Protein AF-0000000083150336 (afdb_homodimer)

pLDDT: mean 88.77, std 17.37, range [20.77, 98.5]

Secondary structure (DSSP, 8-state):
-EEEEEEEEEE---SHHHHHHHHHHHHHHHTTS-EEE-SSTTEEEEEEE-SSHHHHHHHHHHHHHHHEE-EEEES-TTTEEEEEESEESSTTEEEEEEEEE-TTS----------/-EEEEEEEEEE---SHHHHHHHHHHHHHHHTTS-EEE-SSTTEEEEEEE-SSHHHHHHHHHHHHHHHEE-EEEES-TTTEEEEEESEESSTTEEEEEEEEE-TTS----------

Solvent-accessible surface area (backbone atoms only — not comparable to full-atom values): 12521 Å² total; per-residue (Å²): 83,79,40,61,33,41,35,41,42,40,65,62,51,84,49,71,68,52,39,53,51,28,50,51,52,51,51,61,73,40,57,91,41,65,63,43,79,48,93,52,87,51,30,36,36,35,63,43,80,29,92,45,65,41,49,34,54,40,50,49,51,55,52,49,54,71,49,26,44,53,34,31,39,36,89,52,68,75,50,19,48,35,35,36,24,67,46,44,74,46,78,53,42,46,26,38,36,41,40,31,66,38,88,82,39,73,78,78,74,75,80,77,74,84,128,83,78,40,60,33,42,35,40,42,41,65,61,50,84,48,72,69,52,40,53,53,29,51,50,52,52,51,59,73,40,56,92,42,66,63,47,79,49,94,51,84,50,31,34,37,36,62,44,79,29,93,46,65,41,49,36,54,38,51,50,51,54,52,49,53,72,49,26,45,52,34,32,38,35,89,52,70,76,50,19,47,36,36,35,25,65,44,43,73,47,78,54,42,46,27,37,36,40,38,31,64,36,88,84,41,76,79,76,74,74,79,76,73,84,129

Radius of gyration: 19.55 Å; Cα contacts (8 Å, |Δi|>4): 447; chains: 2; bounding box: 50×56×44 Å

Sequence (230 aa):
MELTVYLNFSLAAQSSVAKRQTIHKIQQSLQPYHFEAAAEEGRFVVKLSTPNWPEGVFQLLDFAQQLGRHWLVSGNIRHGLDAFSSEICITGVAAASMMCENPFGAPRMPLQYEAMELTVYLNFSLAAQSSVAKRQTIHKIQQSLQPYHFEAAAEEGRFVVKLSTPNWPEGVFQLLDFAQQLGRHWLVSGNIRHGLDAFSSEICITGVAAASMMCENPFGAPRMPLQYEA

Foldseek 3Di:
DKWKKKKAWAFPDDDPVLLVVLQVQVCVLCVVFPKDDDPDRRIIITMDDDPALVRVVVVVVVSVVSFFDDWDWDDDSLFWTWIKDQGGPGPRTRIMIMIITHPPDDPPPPPPPDD/DKWKKKKAWAFPDDDPVLLVVLQVQVCVLCVVFPKDDDPDRRIIITMDDDPALVRVVVVVVVSVVSFFDDWDWDDDSLFWTWIKDQGGPRPRTRIMIMIITHPVDDPPPPPPPDD

Structure (mmCIF, N/CA/C/O backbone):
data_AF-0000000083150336-model_v1
#
loop_
_entity.id
_entity.type
_entity.pdbx_description
1 polymer 'Uncharacterized protein'
#
loop_
_atom_site.group_PDB
_atom_site.id
_atom_site.type_symbol
_atom_site.label_atom_id
_atom_site.label_alt_id
_atom_site.label_comp_id
_atom_site.label_asym_id
_atom_site.label_entity_id
_atom_site.label_seq_id
_atom_site.pdbx_PDB_ins_code
_atom_site.Cartn_x
_atom_site.Cartn_y
_atom_site.Cartn_z
_atom_site.occupancy
_atom_site.B_iso_or_equiv
_atom_site.auth_seq_id
_atom_site.auth_comp_id
_atom_site.auth_asym_id
_atom_site.auth_atom_id
_atom_site.pdbx_PDB_model_num
ATOM 1 N N . MET A 1 1 ? 8.008 17.516 -9.445 1 84.69 1 MET A N 1
ATOM 2 C CA . MET A 1 1 ? 6.566 17.719 -9.344 1 84.69 1 MET A CA 1
ATOM 3 C C . MET A 1 1 ? 6.113 17.734 -7.891 1 84.69 1 MET A C 1
ATOM 5 O O . MET A 1 1 ? 6.75 17.109 -7.039 1 84.69 1 MET A O 1
ATOM 9 N N . GLU A 1 2 ? 4.922 18.422 -7.75 1 91.81 2 GLU A N 1
ATOM 10 C CA . GLU A 1 2 ? 4.434 18.547 -6.383 1 91.81 2 GLU A CA 1
ATOM 11 C C . GLU A 1 2 ? 3.127 17.781 -6.188 1 91.81 2 GLU A C 1
ATOM 13 O O . GLU A 1 2 ? 2.201 17.906 -6.992 1 91.81 2 GLU A O 1
ATOM 18 N N . LEU A 1 3 ? 3.184 16.906 -5.18 1 94.56 3 LEU A N 1
ATOM 19 C CA . LEU A 1 3 ? 1.987 16.172 -4.797 1 94.56 3 LEU A CA 1
ATOM 20 C C . LEU A 1 3 ? 1.272 16.859 -3.637 1 94.56 3 LEU A C 1
ATOM 22 O O . LEU A 1 3 ? 1.918 17.344 -2.709 1 94.56 3 LEU A O 1
ATOM 26 N N . THR A 1 4 ? -0.051 16.922 -3.812 1 95.44 4 THR A N 1
ATOM 27 C CA . THR A 1 4 ? -0.884 17.359 -2.697 1 95.44 4 THR A CA 1
ATOM 28 C C . THR A 1 4 ? -1.482 16.172 -1.965 1 95.44 4 THR A C 1
ATOM 30 O O . THR A 1 4 ? -2.232 15.383 -2.553 1 95.44 4 THR A O 1
ATOM 33 N N . VAL A 1 5 ? -1.168 16.062 -0.675 1 96.81 5 VAL A N 1
ATOM 34 C CA . VAL A 1 5 ? -1.573 14.914 0.131 1 96.81 5 VAL A CA 1
ATOM 35 C C . VAL A 1 5 ? -2.582 15.359 1.189 1 96.81 5 VAL A C 1
ATOM 37 O O . VAL A 1 5 ? -2.289 16.234 2.006 1 96.81 5 VAL A O 1
ATOM 40 N N . TYR A 1 6 ? -3.727 14.758 1.112 1 97.44 6 TYR A N 1
ATOM 41 C CA . TYR A 1 6 ? -4.746 15.047 2.115 1 97.44 6 TYR A CA 1
ATOM 42 C C . TYR A 1 6 ? -4.73 14 3.225 1 97.44 6 TYR A C 1
ATOM 44 O O . TYR A 1 6 ? -4.781 12.797 2.953 1 97.44 6 TYR A O 1
ATOM 52 N N . LEU A 1 7 ? -4.652 14.5 4.426 1 97.81 7 LEU A N 1
ATOM 53 C CA . LEU A 1 7 ? -4.652 13.633 5.598 1 97.81 7 LEU A CA 1
ATOM 54 C C . LEU A 1 7 ? -5.879 13.891 6.465 1 97.81 7 LEU A C 1
ATOM 56 O O . LEU A 1 7 ? -6.211 15.047 6.75 1 97.81 7 LEU A O 1
ATOM 60 N N . ASN A 1 8 ? -6.551 12.82 6.812 1 98.19 8 ASN A N 1
ATOM 61 C CA . ASN A 1 8 ? -7.656 12.883 7.762 1 98.19 8 ASN A CA 1
ATOM 62 C C . ASN A 1 8 ? -7.418 11.961 8.961 1 98.19 8 ASN A C 1
ATOM 64 O O . ASN A 1 8 ? -7.277 10.75 8.797 1 98.19 8 ASN A O 1
ATOM 68 N N . PHE A 1 9 ? -7.391 12.547 10.133 1 97.94 9 PHE A N 1
ATOM 69 C CA . PHE A 1 9 ? -7.207 11.797 11.367 1 97.94 9 PHE A CA 1
ATOM 70 C C . PHE A 1 9 ? -8.508 11.719 12.156 1 97.94 9 PHE A C 1
ATOM 72 O O . PHE A 1 9 ? -9.117 12.742 12.461 1 97.94 9 PHE A O 1
ATOM 79 N N . SER A 1 10 ? -8.906 10.539 12.445 1 97.31 10 SER A N 1
ATOM 80 C CA . SER A 1 10 ? -10.031 10.32 13.344 1 97.31 10 SER A CA 1
ATOM 81 C C . SER A 1 10 ? -9.57 10.305 14.797 1 97.31 10 SER A C 1
ATOM 83 O O . SER A 1 10 ? -8.789 9.438 15.203 1 97.31 10 SER A O 1
ATOM 85 N N . LEU A 1 11 ? -10.094 11.211 15.555 1 96.06 11 LEU A N 1
ATOM 86 C CA . LEU A 1 11 ? -9.672 11.336 16.953 1 96.06 11 LEU A CA 1
ATOM 87 C C . LEU A 1 11 ? -10.516 10.438 17.844 1 96.06 11 LEU A C 1
ATOM 89 O O . LEU A 1 11 ? -11.727 10.328 17.656 1 96.06 11 LEU A O 1
ATOM 93 N N . ALA A 1 12 ? -9.859 9.844 18.797 1 93.5 12 ALA A N 1
ATOM 94 C CA . ALA A 1 12 ? -10.562 8.984 19.75 1 93.5 12 ALA A CA 1
ATOM 95 C C . ALA A 1 12 ? -11.164 9.812 20.875 1 93.5 12 ALA A C 1
ATOM 97 O O . ALA A 1 12 ? -12.125 9.383 21.531 1 93.5 12 ALA A O 1
ATOM 98 N N . ALA A 1 13 ? -10.578 10.945 21.141 1 88.06 13 ALA A N 1
ATOM 99 C CA . ALA A 1 13 ? -10.938 11.773 22.281 1 88.06 13 ALA A CA 1
ATOM 100 C C . ALA A 1 13 ? -12.336 12.359 22.125 1 88.06 13 ALA A C 1
ATOM 102 O O . ALA A 1 13 ? -12.727 12.75 21.016 1 88.06 13 ALA A O 1
ATOM 103 N N . GLN A 1 14 ? -13.008 12.398 23.297 1 87.12 14 GLN A N 1
ATOM 104 C CA . GLN A 1 14 ? -14.352 12.961 23.281 1 87.12 14 GLN A CA 1
ATOM 105 C C . GLN A 1 14 ? -14.367 14.367 23.859 1 87.12 14 GLN A C 1
ATOM 107 O O . GLN A 1 14 ? -15.195 15.203 23.484 1 87.12 14 GLN A O 1
ATOM 112 N N . SER A 1 15 ? -13.453 14.602 24.781 1 90.62 15 SER A N 1
ATOM 113 C CA . SER A 1 15 ? -13.406 15.93 25.391 1 90.62 15 SER A CA 1
ATOM 114 C C . SER A 1 15 ? -12.625 16.906 24.531 1 90.62 15 SER A C 1
ATOM 116 O O . SER A 1 15 ? -11.711 16.516 23.797 1 90.62 15 SER A O 1
ATOM 118 N N . SER A 1 16 ? -13.023 18.188 24.703 1 89.94 16 SER A N 1
ATOM 119 C CA . SER A 1 16 ? -12.375 19.234 23.922 1 89.94 16 SER A CA 1
ATOM 120 C C . SER A 1 16 ? -10.898 19.344 24.266 1 89.94 16 SER A C 1
ATOM 122 O O . SER A 1 16 ? -10.055 19.562 23.391 1 89.94 16 SER A O 1
ATOM 124 N N . VAL A 1 17 ? -10.562 19.25 25.516 1 92 17 VAL A N 1
ATOM 125 C CA . VAL A 1 17 ? -9.18 19.375 25.953 1 92 17 VAL A CA 1
ATOM 126 C C . VAL A 1 17 ? -8.344 18.234 25.375 1 92 17 VAL A C 1
ATOM 128 O O . VAL A 1 17 ? -7.266 18.484 24.812 1 92 17 VAL A O 1
ATOM 131 N N . ALA A 1 18 ? -8.867 17.031 25.406 1 92.81 18 ALA A N 1
ATOM 132 C CA . ALA A 1 18 ? -8.172 15.852 24.875 1 92.81 18 ALA A CA 1
ATOM 133 C C . ALA A 1 18 ? -7.996 15.953 23.375 1 92.81 18 ALA A C 1
ATOM 135 O O . ALA A 1 18 ? -6.961 15.555 22.828 1 92.81 18 ALA A O 1
ATOM 136 N N . LYS A 1 19 ? -8.984 16.5 22.719 1 94.12 19 LYS A N 1
ATOM 137 C CA . LYS A 1 19 ? -8.898 16.688 21.281 1 94.12 19 LYS A CA 1
ATOM 138 C C . LYS A 1 19 ? -7.781 17.656 20.906 1 94.12 19 LYS A C 1
ATOM 140 O O . LYS A 1 19 ? -7.008 17.406 19.984 1 94.12 19 LYS A O 1
ATOM 145 N N . ARG A 1 20 ? -7.695 18.719 21.656 1 93.44 20 ARG A N 1
ATOM 146 C CA . ARG A 1 20 ? -6.668 19.719 21.406 1 93.44 20 ARG A CA 1
ATOM 147 C C . ARG A 1 20 ? -5.27 19.141 21.594 1 93.44 20 ARG A C 1
ATOM 149 O O . ARG A 1 20 ? -4.363 19.422 20.812 1 93.44 20 ARG A O 1
ATOM 156 N N . GLN A 1 21 ? -5.117 18.359 22.578 1 94.88 21 GLN A N 1
ATOM 157 C CA . GLN A 1 21 ? -3.834 17.703 22.828 1 94.88 21 GLN A CA 1
ATOM 158 C C . GLN A 1 21 ? -3.463 16.75 21.703 1 94.88 21 GLN A C 1
ATOM 160 O O . GLN A 1 21 ? -2.309 16.703 21.281 1 94.88 21 GLN A O 1
ATOM 165 N N . THR A 1 22 ? -4.441 16.016 21.281 1 95.69 22 THR A N 1
ATOM 166 C CA . THR A 1 22 ? -4.211 15.07 20.203 1 95.69 22 THR A CA 1
ATOM 167 C C . THR A 1 22 ? -3.805 15.805 18.922 1 95.69 22 THR A C 1
ATOM 169 O O . THR A 1 22 ? -2.863 15.398 18.234 1 95.69 22 THR A O 1
ATOM 172 N N . ILE A 1 23 ? -4.477 16.891 18.656 1 95.5 23 ILE A N 1
ATOM 173 C CA . ILE A 1 23 ? -4.18 17.688 17.469 1 95.5 23 ILE A CA 1
ATOM 174 C C . ILE A 1 23 ? -2.748 18.203 17.531 1 95.5 23 ILE A C 1
ATOM 176 O O . ILE A 1 23 ? -2.025 18.203 16.531 1 95.5 23 ILE A O 1
ATOM 180 N N . HIS A 1 24 ? -2.363 18.594 18.656 1 94.75 24 HIS A N 1
ATOM 181 C CA . HIS A 1 24 ? -0.999 19.078 18.844 1 94.75 24 HIS A CA 1
ATOM 182 C C . HIS A 1 24 ? 0.017 17.984 18.547 1 94.75 24 HIS A C 1
ATOM 184 O O . HIS A 1 24 ? 1.031 18.219 17.891 1 94.75 24 HIS A O 1
ATOM 190 N N . LYS A 1 25 ? -0.249 16.812 19 1 95.44 25 LYS A N 1
ATOM 191 C CA . LYS A 1 25 ? 0.63 15.68 18.734 1 95.44 25 LYS A CA 1
ATOM 192 C C . LYS A 1 25 ? 0.712 15.383 17.234 1 95.44 25 LYS A C 1
ATOM 194 O O . LYS A 1 25 ? 1.782 15.055 16.719 1 95.44 25 LYS A O 1
ATOM 199 N N . ILE A 1 26 ? -0.436 15.453 16.562 1 96.12 26 ILE A N 1
ATOM 200 C CA . ILE A 1 26 ? -0.465 15.25 15.109 1 96.12 26 ILE A CA 1
ATOM 201 C C . ILE A 1 26 ? 0.431 16.281 14.43 1 96.12 26 ILE A C 1
ATOM 203 O O . ILE A 1 26 ? 1.266 15.93 13.594 1 96.12 26 ILE A O 1
ATOM 207 N N . GLN A 1 27 ? 0.275 17.531 14.836 1 95 27 GLN A N 1
ATOM 208 C CA . GLN A 1 27 ? 1.056 18.609 14.242 1 95 27 GLN A CA 1
ATOM 209 C C . GLN A 1 27 ? 2.549 18.391 14.477 1 95 27 GLN A C 1
ATOM 211 O O . GLN A 1 27 ? 3.359 18.609 13.57 1 95 27 GLN A O 1
ATOM 216 N N . GLN A 1 28 ? 2.893 17.922 15.586 1 94.88 28 GLN A N 1
ATOM 217 C CA . GLN A 1 28 ? 4.293 17.625 15.883 1 94.88 28 GLN A CA 1
ATOM 218 C C . GLN A 1 28 ? 4.828 16.531 14.961 1 94.88 28 GLN A C 1
ATOM 220 O O . GLN A 1 28 ? 5.957 16.609 14.477 1 94.88 28 GLN A O 1
ATOM 225 N N . SER A 1 29 ? 4.055 15.5 14.789 1 94.06 29 SER A N 1
ATOM 226 C CA . SER A 1 29 ? 4.457 14.375 13.961 1 94.06 29 SER A CA 1
ATOM 227 C C . SER A 1 29 ? 4.613 14.789 12.5 1 94.06 29 SER A C 1
ATOM 229 O O . SER A 1 29 ? 5.371 14.18 11.75 1 94.06 29 SER A O 1
ATOM 231 N N . LEU A 1 30 ? 3.895 15.883 12.109 1 94.75 30 LEU A N 1
ATOM 232 C CA . LEU A 1 30 ? 3.891 16.328 10.719 1 94.75 30 LEU A CA 1
ATOM 233 C C . LEU A 1 30 ? 4.922 17.422 10.492 1 94.75 30 LEU A C 1
ATOM 235 O O . LEU A 1 30 ? 5.156 17.844 9.352 1 94.75 30 LEU A O 1
ATOM 239 N N . GLN A 1 31 ? 5.551 17.875 11.523 1 91.81 31 GLN A N 1
ATOM 240 C CA . GLN A 1 31 ? 6.449 19.031 11.477 1 91.81 31 GLN A CA 1
ATOM 241 C C . GLN A 1 31 ? 7.535 18.828 10.43 1 91.81 31 GLN A C 1
ATOM 243 O O . GLN A 1 31 ? 7.879 19.781 9.703 1 91.81 31 GLN A O 1
ATOM 248 N N . PRO A 1 32 ? 8.086 17.609 10.352 1 90.31 32 PRO A N 1
ATOM 249 C CA . PRO A 1 32 ? 9.133 17.422 9.344 1 90.31 32 PRO A CA 1
ATOM 250 C C . PRO A 1 32 ? 8.609 17.594 7.918 1 90.31 32 PRO A C 1
ATOM 252 O O . PRO A 1 32 ? 9.406 17.719 6.977 1 90.31 32 PRO A O 1
ATOM 255 N N . TYR A 1 33 ? 7.34 17.672 7.914 1 87.94 33 TYR A N 1
ATOM 256 C CA . TYR A 1 33 ? 6.719 17.781 6.598 1 87.94 33 TYR A CA 1
ATOM 257 C C . TYR A 1 33 ? 6.027 19.125 6.418 1 87.94 33 TYR A C 1
ATOM 259 O O . TYR A 1 33 ? 5.574 19.734 7.391 1 87.94 33 TYR A O 1
ATOM 267 N N . HIS A 1 34 ? 6.309 19.953 5.523 1 86.69 34 HIS A N 1
ATOM 268 C CA . HIS A 1 34 ? 5.547 21.172 5.289 1 86.69 34 HIS A CA 1
ATOM 269 C C . HIS A 1 34 ? 4.055 20.875 5.199 1 86.69 34 HIS A C 1
ATOM 271 O O . HIS A 1 34 ? 3.588 20.297 4.215 1 86.69 34 HIS A O 1
ATOM 277 N N . PHE A 1 35 ? 3.348 21.203 6.316 1 92.31 35 PHE A N 1
ATOM 278 C CA . PHE A 1 35 ? 1.923 20.891 6.332 1 92.31 35 PHE A CA 1
ATOM 279 C C . PHE A 1 35 ? 1.101 22.156 6.551 1 92.31 35 PHE A C 1
ATOM 281 O O . PHE A 1 35 ? 1.627 23.172 7.004 1 92.31 35 PHE A O 1
ATOM 288 N N . GLU A 1 36 ? -0.138 22.047 6.098 1 93.31 36 GLU A N 1
ATOM 289 C CA . GLU A 1 36 ? -1.163 23.062 6.379 1 93.31 36 GLU A CA 1
ATOM 290 C C . GLU A 1 36 ? -2.381 22.422 7.051 1 93.31 36 GLU A C 1
ATOM 292 O O . GLU A 1 36 ? -2.891 21.40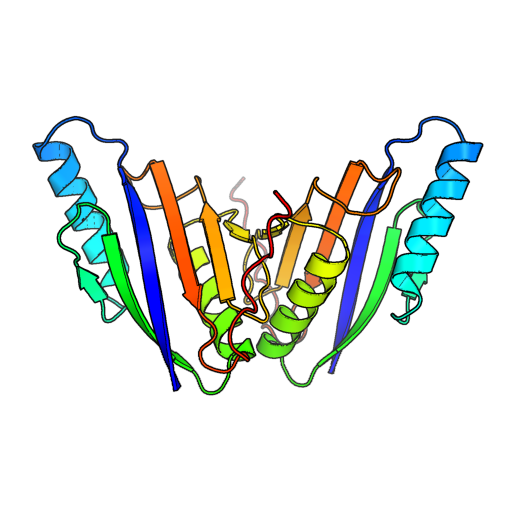6 6.586 1 93.31 36 GLU A O 1
ATOM 297 N N . ALA A 1 37 ? -2.732 23.062 8.172 1 89.31 37 ALA A N 1
ATOM 298 C CA . ALA A 1 37 ? -3.938 22.594 8.844 1 89.31 37 ALA A CA 1
ATOM 299 C C . ALA A 1 37 ? -5.191 23.141 8.172 1 89.31 37 ALA A C 1
ATOM 301 O O . ALA A 1 37 ? -5.23 24.297 7.762 1 89.31 37 ALA A O 1
ATOM 302 N N . ALA A 1 38 ? -6.164 22.156 8.125 1 83.31 38 ALA A N 1
ATOM 303 C CA . ALA A 1 38 ? -7.461 22.594 7.621 1 83.31 38 ALA A CA 1
ATOM 304 C C . ALA A 1 38 ? -8.344 23.109 8.75 1 83.31 38 ALA A C 1
ATOM 306 O O . ALA A 1 38 ? -7.973 23.031 9.922 1 83.31 38 ALA A O 1
ATOM 307 N N . ALA A 1 39 ? -9.492 23.656 8.305 1 75.69 39 ALA A N 1
ATOM 308 C CA . ALA A 1 39 ? -10.453 24.188 9.266 1 75.69 39 ALA A CA 1
ATOM 309 C C . ALA A 1 39 ? -11.047 23.094 10.133 1 75.69 39 ALA A C 1
ATOM 311 O O . ALA A 1 39 ? -11.242 23.266 11.336 1 75.69 39 ALA A O 1
ATOM 312 N N . GLU A 1 40 ? -11.219 21.969 9.461 1 81.5 40 GLU A N 1
ATOM 313 C CA . GLU A 1 40 ? -11.781 20.828 10.172 1 81.5 40 GLU A CA 1
ATOM 314 C C . GLU A 1 40 ? -10.711 20.125 11 1 81.5 40 GLU A C 1
ATOM 316 O O . GLU A 1 40 ? -9.578 19.938 10.555 1 81.5 40 GLU A O 1
ATOM 321 N N . GLU A 1 41 ? -11.203 19.766 12.211 1 85.88 41 GLU A N 1
ATOM 322 C CA . GLU A 1 41 ? -10.297 19.109 13.141 1 85.88 41 GLU A CA 1
ATOM 323 C C . GLU A 1 41 ? -9.805 17.781 12.57 1 85.88 41 GLU A C 1
ATOM 325 O O . GLU A 1 41 ? -10.594 16.984 12.039 1 85.88 41 GLU A O 1
ATOM 330 N N . GLY A 1 42 ? -8.469 17.609 12.648 1 92.81 42 GLY A N 1
ATOM 331 C CA . GLY A 1 42 ? -7.871 16.344 12.258 1 92.81 42 GLY A CA 1
ATOM 332 C C . GLY A 1 42 ? -7.551 16.266 10.773 1 92.81 42 GLY A C 1
ATOM 333 O O . GLY A 1 42 ? -7.113 15.219 10.289 1 92.81 42 GLY A O 1
ATOM 334 N N . ARG A 1 43 ? -7.844 17.391 10.047 1 96.25 43 ARG A N 1
ATOM 335 C CA . ARG A 1 43 ? -7.566 17.406 8.609 1 96.25 43 ARG A CA 1
ATOM 336 C C . ARG A 1 43 ? -6.336 18.25 8.297 1 96.25 43 ARG A C 1
ATOM 338 O O . ARG A 1 43 ? -6.215 19.375 8.781 1 96.25 43 ARG A O 1
ATOM 345 N N . PHE A 1 44 ? -5.41 17.688 7.488 1 97.44 44 PHE A N 1
ATOM 346 C CA . PHE A 1 44 ? -4.172 18.359 7.129 1 97.44 44 PHE A CA 1
ATOM 347 C C . PHE A 1 44 ? -3.832 18.125 5.66 1 97.44 44 PHE A C 1
ATOM 349 O O . PHE A 1 44 ? -4.312 17.156 5.055 1 97.44 44 PHE A O 1
ATOM 356 N N . VAL A 1 45 ? -3.062 19.047 5.172 1 96.69 45 VAL A N 1
ATOM 357 C CA . VAL A 1 45 ? -2.547 18.922 3.811 1 96.69 45 VAL A CA 1
ATOM 358 C C . VAL A 1 45 ? -1.021 19 3.828 1 96.69 45 VAL A C 1
ATOM 360 O O . VAL A 1 45 ? -0.444 19.844 4.516 1 96.69 45 VAL A O 1
ATOM 363 N N . VAL A 1 46 ? -0.42 18.047 3.115 1 95.5 46 VAL A N 1
ATOM 364 C CA . VAL A 1 46 ? 1.031 18.016 2.967 1 95.5 46 VAL A CA 1
ATOM 365 C C . VAL A 1 46 ? 1.402 18.078 1.487 1 95.5 46 VAL A C 1
ATOM 367 O O . VAL A 1 46 ? 0.725 17.484 0.645 1 95.5 46 VAL A O 1
ATOM 370 N N . LYS A 1 47 ? 2.482 18.812 1.257 1 93.69 47 LYS A N 1
ATOM 371 C CA . LYS A 1 47 ? 3.031 18.844 -0.095 1 93.69 47 LYS A CA 1
ATOM 372 C C . LYS A 1 47 ? 4.328 18.047 -0.188 1 93.69 47 LYS A C 1
ATOM 374 O O . LYS A 1 47 ? 5.207 18.188 0.664 1 93.69 47 LYS A O 1
ATOM 379 N N . LEU A 1 48 ? 4.371 17.188 -1.205 1 92.69 48 LEU A N 1
ATOM 380 C CA . LEU A 1 48 ? 5.566 16.375 -1.417 1 92.69 48 LEU A CA 1
ATOM 381 C C . LEU A 1 48 ? 6.105 16.562 -2.832 1 92.69 48 LEU A C 1
ATOM 383 O O . LEU A 1 48 ? 5.344 16.547 -3.799 1 92.69 48 LEU A O 1
ATOM 387 N N . SER A 1 49 ? 7.387 16.797 -2.912 1 92.69 49 SER A N 1
ATOM 388 C CA . SER A 1 49 ? 8.031 16.906 -4.215 1 92.69 49 SER A CA 1
ATOM 389 C C . SER A 1 49 ? 8.547 15.547 -4.688 1 92.69 49 SER A C 1
ATOM 391 O O . SER A 1 49 ? 9.172 14.812 -3.92 1 92.69 49 SER A O 1
ATOM 393 N N . THR A 1 50 ? 8.242 15.219 -5.93 1 93.19 50 THR A N 1
ATOM 394 C CA . THR A 1 50 ? 8.68 13.945 -6.492 1 93.19 50 THR A CA 1
ATOM 395 C C . THR A 1 50 ? 8.961 14.086 -7.984 1 93.19 50 THR A C 1
ATOM 397 O O . THR A 1 50 ? 8.312 14.867 -8.68 1 93.19 50 THR A O 1
ATOM 400 N N . PRO A 1 51 ? 9.953 13.344 -8.469 1 91.69 51 PRO A N 1
ATOM 401 C CA . PRO A 1 51 ? 10.273 13.445 -9.891 1 91.69 51 PRO A CA 1
ATOM 402 C C . PRO A 1 51 ? 9.211 12.805 -10.781 1 9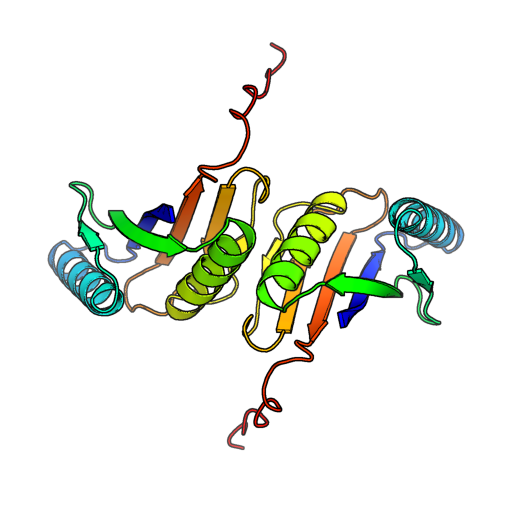1.69 51 PRO A C 1
ATOM 404 O O . PRO A 1 51 ? 9.078 13.164 -11.953 1 91.69 51 PRO A O 1
ATOM 407 N N . ASN A 1 52 ? 8.523 11.766 -10.305 1 93.56 52 ASN A N 1
ATOM 408 C CA . ASN A 1 52 ? 7.484 11.047 -11.039 1 93.56 52 ASN A CA 1
ATOM 409 C C . ASN A 1 52 ? 6.508 10.352 -10.094 1 93.56 52 ASN A C 1
ATOM 411 O O . ASN A 1 52 ? 6.734 10.305 -8.883 1 93.56 52 ASN A O 1
ATOM 415 N N . TRP A 1 53 ? 5.426 9.852 -10.664 1 95.25 53 TRP A N 1
ATOM 416 C CA . TRP A 1 53 ? 4.34 9.312 -9.844 1 95.25 53 TRP A CA 1
ATOM 417 C C . TRP A 1 53 ? 4.773 8.039 -9.133 1 95.25 53 TRP A C 1
ATOM 419 O O . TRP A 1 53 ? 4.555 7.883 -7.93 1 95.25 53 TRP A O 1
ATOM 429 N N . PRO A 1 54 ? 5.445 7.086 -9.797 1 95 54 PRO A N 1
ATOM 430 C CA . PRO A 1 54 ? 5.891 5.895 -9.07 1 95 54 PRO A CA 1
ATOM 431 C C . PRO A 1 54 ? 6.758 6.23 -7.863 1 95 54 PRO A C 1
ATOM 433 O O . PRO A 1 54 ? 6.555 5.676 -6.781 1 95 54 PRO A O 1
ATOM 436 N N . GLU A 1 55 ? 7.637 7.148 -8.008 1 94.81 55 GLU A N 1
ATOM 437 C CA . GLU A 1 55 ? 8.445 7.59 -6.875 1 94.81 55 GLU A CA 1
ATOM 438 C C . GLU A 1 55 ? 7.594 8.289 -5.82 1 94.81 55 GLU A C 1
ATOM 440 O O . GLU A 1 55 ? 7.852 8.164 -4.621 1 94.81 55 GLU A O 1
ATOM 445 N N . GLY A 1 56 ? 6.656 8.984 -6.312 1 95.62 56 GLY A N 1
ATOM 446 C CA . GLY A 1 56 ? 5.723 9.625 -5.402 1 95.62 56 GLY A CA 1
ATOM 447 C C . GLY A 1 56 ? 4.945 8.641 -4.551 1 95.62 56 GLY A C 1
ATOM 448 O O . GLY A 1 56 ? 4.812 8.828 -3.34 1 95.62 56 GLY A O 1
ATOM 449 N N . VAL A 1 57 ? 4.402 7.613 -5.227 1 96.56 57 VAL A N 1
ATOM 450 C CA . VAL A 1 57 ? 3.664 6.578 -4.508 1 96.56 57 VAL A CA 1
ATOM 451 C C . VAL A 1 57 ? 4.559 5.949 -3.443 1 96.56 57 VAL A C 1
ATOM 453 O O . VAL A 1 57 ? 4.129 5.738 -2.307 1 96.56 57 VAL A O 1
ATOM 456 N N 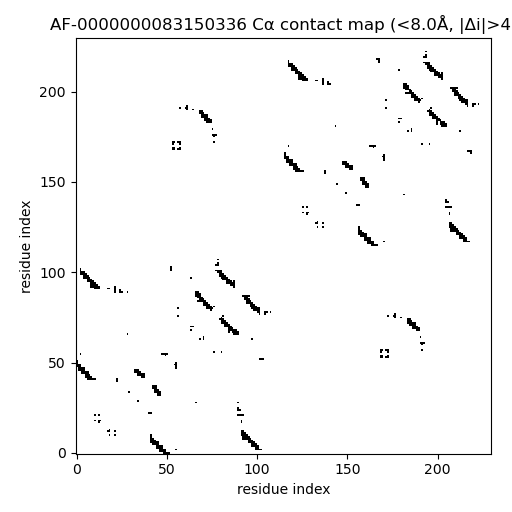. PHE A 1 58 ? 5.781 5.723 -3.771 1 96.69 58 PHE A N 1
ATOM 457 C CA . PHE A 1 58 ? 6.738 5.164 -2.824 1 96.69 58 PHE A CA 1
ATOM 458 C C . PHE A 1 58 ? 6.934 6.098 -1.637 1 96.69 58 PHE A C 1
ATOM 460 O O . PHE A 1 58 ? 6.879 5.668 -0.483 1 96.69 58 PHE A O 1
ATOM 467 N N . GLN A 1 59 ? 7.152 7.32 -1.888 1 95.81 59 GLN A N 1
ATOM 468 C CA . GLN A 1 59 ? 7.359 8.312 -0.836 1 95.81 59 GLN A CA 1
ATOM 469 C C . GLN A 1 59 ? 6.129 8.43 0.058 1 95.81 59 GLN A C 1
ATOM 471 O O . GLN A 1 59 ? 6.25 8.586 1.274 1 95.81 59 GLN A O 1
ATOM 476 N N . LEU A 1 60 ? 4.996 8.336 -0.588 1 96.5 60 LEU A N 1
ATOM 477 C CA . LEU A 1 60 ? 3.744 8.445 0.154 1 96.5 60 LEU A CA 1
ATOM 478 C C . LEU A 1 60 ? 3.572 7.266 1.104 1 96.5 60 LEU A C 1
ATOM 480 O O . LEU A 1 60 ? 3.188 7.445 2.262 1 96.5 60 LEU A O 1
ATOM 484 N N . LEU A 1 61 ? 3.879 6.105 0.621 1 97.12 61 LEU A N 1
ATOM 485 C CA . LEU A 1 61 ? 3.775 4.922 1.468 1 97.12 61 LEU A CA 1
ATOM 486 C C . LEU A 1 61 ? 4.812 4.961 2.586 1 97.12 61 LEU A C 1
ATOM 488 O O . LEU A 1 61 ? 4.52 4.59 3.725 1 97.12 61 LEU A O 1
ATOM 492 N N . ASP A 1 62 ? 5.98 5.367 2.273 1 95.62 62 ASP A N 1
ATOM 493 C CA . ASP A 1 62 ? 7.023 5.535 3.279 1 95.62 62 ASP A CA 1
ATOM 494 C C . ASP A 1 62 ? 6.594 6.535 4.352 1 95.62 62 ASP A C 1
ATOM 496 O O . ASP A 1 62 ? 6.773 6.289 5.547 1 95.62 62 ASP A O 1
ATOM 500 N N . PHE A 1 63 ? 6.031 7.574 3.887 1 94.69 63 PHE A N 1
ATOM 501 C CA . PHE A 1 63 ? 5.492 8.602 4.766 1 94.69 63 PHE A CA 1
ATOM 502 C C . PHE A 1 63 ? 4.375 8.039 5.637 1 94.69 63 PHE A C 1
ATOM 504 O O . PHE A 1 63 ? 4.367 8.234 6.852 1 94.69 63 PHE A O 1
ATOM 511 N N . ALA A 1 64 ? 3.451 7.352 5.062 1 96.62 64 ALA A N 1
ATOM 512 C CA . ALA A 1 64 ? 2.338 6.738 5.781 1 96.62 64 ALA A CA 1
ATOM 513 C C . ALA A 1 64 ? 2.842 5.809 6.883 1 96.62 64 ALA A C 1
ATOM 515 O O . ALA A 1 64 ? 2.309 5.801 7.992 1 96.62 64 ALA A O 1
ATOM 516 N N . GLN A 1 65 ? 3.861 5.066 6.562 1 95.81 65 GLN A N 1
ATOM 517 C CA . GLN A 1 65 ? 4.359 4.059 7.492 1 95.81 65 GLN A CA 1
ATOM 518 C C . GLN A 1 65 ? 5.07 4.707 8.68 1 95.81 65 GLN A C 1
ATOM 520 O O . GLN A 1 65 ? 5.324 4.051 9.688 1 95.81 65 GLN A O 1
ATOM 525 N N . GLN A 1 66 ? 5.391 5.938 8.555 1 94.25 66 GLN A N 1
ATOM 526 C CA . GLN A 1 66 ? 5.906 6.676 9.703 1 94.25 66 GLN A CA 1
ATOM 527 C C . GLN A 1 66 ? 4.789 7.051 10.664 1 94.25 66 GLN A C 1
ATOM 529 O O . GLN A 1 66 ? 5.031 7.27 11.852 1 94.25 66 GLN A O 1
ATOM 534 N N . LEU A 1 67 ? 3.598 7.121 10.156 1 95.56 67 LEU A N 1
ATOM 535 C CA . LEU A 1 67 ? 2.463 7.574 10.953 1 95.56 67 LEU A CA 1
ATOM 536 C C . LEU A 1 67 ? 1.743 6.387 11.594 1 95.56 67 LEU A C 1
ATOM 538 O O . LEU A 1 67 ? 0.985 6.559 12.547 1 95.56 67 LEU A O 1
ATOM 542 N N . GLY A 1 68 ? 1.879 5.238 11.016 1 96.81 68 GLY A N 1
ATOM 543 C CA . GLY A 1 68 ? 1.171 4.047 11.461 1 96.81 68 GLY A CA 1
ATOM 544 C C . GLY A 1 68 ? 1.547 2.801 10.688 1 96.81 68 GLY A C 1
ATOM 545 O O . GLY A 1 68 ? 2.535 2.797 9.945 1 96.81 68 GLY A O 1
ATOM 546 N N . ARG A 1 69 ? 0.75 1.723 10.961 1 95.69 69 ARG A N 1
ATOM 547 C CA . ARG A 1 69 ? 1.01 0.425 10.344 1 95.69 69 ARG A CA 1
ATOM 548 C C . ARG A 1 69 ? -0.235 -0.104 9.641 1 95.69 69 ARG A C 1
ATOM 550 O O . ARG A 1 69 ? -1.322 0.458 9.789 1 95.69 69 ARG A O 1
ATOM 557 N N . HIS A 1 70 ? 0.037 -1.111 8.836 1 96.31 70 HIS A N 1
ATOM 558 C CA . HIS A 1 70 ? -1.037 -1.873 8.211 1 96.31 70 HIS A CA 1
ATOM 559 C C . HIS A 1 70 ? -1.984 -0.959 7.438 1 96.31 70 HIS A C 1
ATOM 561 O O . HIS A 1 70 ? -3.189 -0.944 7.703 1 96.31 70 HIS A O 1
ATOM 567 N N . TRP A 1 71 ? -1.43 -0.32 6.504 1 97.94 71 TRP A N 1
ATOM 568 C CA . TRP A 1 71 ? -2.232 0.565 5.668 1 97.94 71 TRP A CA 1
ATOM 569 C C . TRP A 1 71 ? -2.982 -0.226 4.602 1 97.94 71 TRP A C 1
ATOM 571 O O . TRP A 1 71 ? -2.393 -1.055 3.904 1 97.94 71 TRP A O 1
ATOM 581 N N . LEU A 1 72 ? -4.25 0.015 4.559 1 98.19 72 LEU A N 1
ATOM 582 C CA . LEU A 1 72 ? -5.098 -0.535 3.508 1 98.19 72 LEU A CA 1
ATOM 583 C C . LEU A 1 72 ? -5.086 0.363 2.273 1 98.19 72 LEU A C 1
ATOM 585 O O . LEU A 1 72 ? -5.531 1.511 2.332 1 98.19 72 LEU A O 1
ATOM 589 N N . VAL A 1 73 ? -4.547 -0.155 1.206 1 97.06 73 VAL A N 1
ATOM 590 C CA . VAL A 1 73 ? -4.492 0.594 -0.045 1 97.06 73 VAL A CA 1
ATOM 591 C C . VAL A 1 73 ? -5.672 0.206 -0.931 1 97.06 73 VAL A C 1
ATOM 593 O O . VAL A 1 73 ? -5.852 -0.969 -1.261 1 97.06 73 VAL A O 1
ATOM 596 N N . SER A 1 74 ? -6.414 1.273 -1.238 1 93.56 74 SER A N 1
ATOM 597 C CA . SER A 1 74 ? -7.598 1.039 -2.057 1 93.56 74 SER A CA 1
ATOM 598 C C . SER A 1 74 ? -7.566 1.873 -3.332 1 93.56 74 SER A C 1
ATOM 600 O O . SER A 1 74 ? -6.637 2.66 -3.541 1 93.56 74 SER A O 1
ATOM 602 N N . GLY A 1 75 ? -8.531 1.622 -4.207 1 85.44 75 GLY A N 1
ATOM 603 C CA . GLY A 1 75 ? -8.617 2.357 -5.457 1 85.44 75 GLY A CA 1
ATOM 604 C C . GLY A 1 75 ? -7.648 1.857 -6.512 1 85.44 75 GLY A C 1
ATOM 605 O O . GLY A 1 75 ? -7.324 0.668 -6.551 1 85.44 75 GLY A O 1
ATOM 606 N N . ASN A 1 76 ? -7.273 2.779 -7.5 1 93.06 76 ASN A N 1
ATOM 607 C CA . ASN A 1 76 ? -6.34 2.557 -8.594 1 93.06 76 ASN A CA 1
ATOM 608 C C . ASN A 1 76 ? -5.105 3.443 -8.469 1 93.06 76 ASN A C 1
ATOM 610 O O . ASN A 1 76 ? -5.188 4.66 -8.648 1 93.06 76 ASN A O 1
ATOM 614 N N . ILE A 1 77 ? -3.949 2.773 -8.203 1 95.12 77 ILE A N 1
ATOM 615 C CA . ILE A 1 77 ? -2.75 3.525 -7.859 1 95.12 77 ILE A CA 1
ATOM 616 C C . ILE A 1 77 ? -2.258 4.305 -9.078 1 95.12 77 ILE A C 1
ATOM 618 O O . ILE A 1 77 ? -1.45 5.23 -8.945 1 95.12 77 ILE A O 1
ATOM 622 N N . ARG A 1 78 ? -2.631 3.914 -10.242 1 94.56 78 ARG A N 1
ATOM 623 C CA . ARG A 1 78 ? -2.25 4.672 -11.43 1 94.56 78 ARG A CA 1
ATOM 624 C C . ARG A 1 78 ? -2.883 6.059 -11.422 1 94.56 78 ARG A C 1
ATOM 626 O O . ARG A 1 78 ? -2.326 7.004 -11.977 1 94.56 78 ARG A O 1
ATOM 633 N N . HIS A 1 79 ? -4.039 6.137 -10.695 1 94.75 79 HIS A N 1
ATOM 634 C CA . HIS A 1 79 ? -4.773 7.398 -10.703 1 94.75 79 HIS A CA 1
ATOM 635 C C . HIS A 1 79 ? -4.594 8.148 -9.383 1 94.75 79 HIS A C 1
ATOM 637 O O . HIS A 1 79 ? -4.824 9.352 -9.312 1 94.75 79 HIS A O 1
ATOM 643 N N . GLY A 1 80 ? -4.297 7.449 -8.43 1 96.12 80 GLY A N 1
ATOM 644 C CA . GLY A 1 80 ? -4.133 8.047 -7.113 1 96.12 80 GLY A CA 1
ATOM 645 C C . GLY A 1 80 ? -3.893 7.027 -6.02 1 96.12 80 GLY A C 1
ATOM 646 O O . GLY A 1 80 ? -4.039 5.824 -6.242 1 96.12 80 GLY A O 1
ATOM 647 N N . LEU A 1 81 ? -3.432 7.547 -4.938 1 96.81 81 LEU A N 1
ATOM 648 C CA . LEU A 1 81 ? -3.252 6.711 -3.758 1 96.81 81 LEU A CA 1
ATOM 649 C C . LEU A 1 81 ? -4.305 7.027 -2.701 1 96.81 81 LEU A C 1
ATOM 651 O O . LEU A 1 81 ? -4.477 8.188 -2.316 1 96.81 81 LEU A O 1
ATOM 655 N N . ASP A 1 82 ? -5.062 6.043 -2.365 1 97.69 82 ASP A N 1
ATOM 656 C CA . ASP A 1 82 ? -5.988 6.062 -1.234 1 97.69 82 ASP A CA 1
ATOM 657 C C . ASP A 1 82 ? -5.598 5.016 -0.191 1 97.69 82 ASP A C 1
ATOM 659 O O . ASP A 1 82 ? -5.594 3.816 -0.477 1 97.69 82 ASP A O 1
ATOM 663 N N . ALA A 1 83 ? -5.285 5.48 1.009 1 98.12 83 ALA A N 1
ATOM 664 C CA . ALA A 1 83 ? -4.812 4.574 2.047 1 98.12 83 ALA A CA 1
ATOM 665 C C . ALA A 1 83 ? -5.477 4.871 3.387 1 98.12 83 ALA A C 1
ATOM 667 O O . ALA A 1 83 ? -5.82 6.023 3.674 1 98.12 83 ALA A O 1
ATOM 668 N N . PHE A 1 84 ? -5.684 3.791 4.156 1 98.38 84 PHE A N 1
ATOM 669 C CA . PHE A 1 84 ? -6.352 3.889 5.449 1 98.38 84 PHE A CA 1
ATOM 670 C C . PHE A 1 84 ? -5.688 2.977 6.473 1 98.38 84 PHE A C 1
ATOM 672 O O . PHE A 1 84 ? -5.273 1.863 6.141 1 98.38 84 PHE A O 1
ATOM 679 N N . SER A 1 85 ? -5.586 3.459 7.688 1 98.25 85 SER A N 1
ATOM 680 C CA . SER A 1 85 ? -5.109 2.621 8.781 1 98.25 85 SER A CA 1
ATOM 681 C C . SER A 1 85 ? -5.859 2.918 10.078 1 98.25 85 SER A C 1
ATOM 683 O O . SER A 1 85 ? -6.152 4.074 10.375 1 98.25 85 SER A O 1
ATOM 685 N N . SER A 1 86 ? -6.109 1.882 10.797 1 97.81 86 SER A N 1
ATOM 686 C CA . SER A 1 86 ? -6.605 2.043 12.164 1 97.81 86 SER A CA 1
ATOM 687 C C . SER A 1 86 ? -5.512 1.754 13.188 1 97.81 86 SER A C 1
ATOM 689 O O . SER A 1 86 ? -5.797 1.567 14.367 1 97.81 86 SER A O 1
ATOM 691 N N . GLU A 1 87 ? -4.324 1.552 12.75 1 97.75 87 GLU A N 1
ATOM 692 C CA . GLU A 1 87 ? -3.172 1.319 13.609 1 97.75 87 GLU A CA 1
ATOM 693 C C . GLU A 1 87 ? -2.172 2.469 13.523 1 97.75 87 GLU A C 1
ATOM 695 O O . GLU A 1 87 ? -1.044 2.281 13.055 1 97.75 87 GLU A O 1
ATOM 700 N N . ILE A 1 88 ? -2.572 3.557 14.062 1 97.44 88 ILE A N 1
ATOM 701 C CA . ILE A 1 88 ? -1.804 4.797 14.016 1 97.44 88 ILE A CA 1
ATOM 702 C C . ILE A 1 88 ? -0.947 4.918 15.273 1 97.44 88 ILE A C 1
ATOM 704 O O . ILE A 1 88 ? -1.394 4.578 16.375 1 97.44 88 ILE A O 1
ATOM 708 N N . CYS A 1 89 ? 0.276 5.473 15.047 1 95.94 89 CYS A N 1
ATOM 709 C CA . CYS A 1 89 ? 1.258 5.527 16.125 1 95.94 89 CYS A CA 1
ATOM 710 C C . CYS A 1 89 ? 1.158 6.848 16.891 1 95.94 89 CYS A C 1
ATOM 712 O O . CYS A 1 89 ? 2.064 7.203 17.641 1 95.94 89 CYS A O 1
ATOM 714 N N . ILE A 1 90 ? 0.193 7.617 16.797 1 95.69 90 ILE A N 1
ATOM 715 C CA . ILE A 1 90 ? -0.035 8.867 17.516 1 95.69 90 ILE A CA 1
ATOM 716 C C . ILE A 1 90 ? -1.121 8.672 18.562 1 95.69 90 ILE A C 1
ATOM 718 O O . ILE A 1 90 ? -2.264 8.344 18.234 1 95.69 90 ILE A O 1
ATOM 722 N N . THR A 1 91 ? -0.712 8.883 19.797 1 94.62 91 THR A N 1
ATOM 723 C CA . THR A 1 91 ? -1.646 8.695 20.906 1 94.62 91 THR A CA 1
ATOM 724 C C . THR A 1 91 ? -2.889 9.555 20.719 1 94.62 91 THR A C 1
ATOM 726 O O . THR A 1 91 ? -2.783 10.742 20.406 1 94.62 91 THR A O 1
ATOM 729 N N . GLY A 1 92 ? -4.109 9 20.844 1 95.81 92 GLY A N 1
ATOM 730 C CA . GLY A 1 92 ? -5.355 9.734 20.734 1 95.81 92 GLY A CA 1
ATOM 731 C C . GLY A 1 92 ? -5.965 9.68 19.344 1 95.81 92 GLY A C 1
ATOM 732 O O . GLY A 1 92 ? -7.055 10.203 19.125 1 95.81 92 GLY A O 1
ATOM 733 N N . VAL A 1 93 ? -5.266 9.07 18.469 1 97.31 93 VAL A N 1
ATOM 734 C CA . VAL A 1 93 ? -5.77 8.922 17.094 1 97.31 93 VAL A CA 1
ATOM 735 C C . VAL A 1 93 ? -6.32 7.508 16.906 1 97.31 93 VAL A C 1
ATOM 737 O O . VAL A 1 93 ? -5.629 6.523 17.188 1 97.31 93 VAL A O 1
ATOM 740 N N . ALA A 1 94 ? -7.551 7.418 16.438 1 97.88 94 ALA A N 1
ATOM 741 C CA . ALA A 1 94 ? -8.195 6.125 16.234 1 97.88 94 ALA A CA 1
ATOM 742 C C . ALA A 1 94 ? -7.871 5.562 14.844 1 97.88 94 ALA A C 1
ATOM 744 O O . ALA A 1 94 ? -7.781 4.344 14.672 1 97.88 94 ALA A O 1
ATOM 745 N N . ALA A 1 95 ? -7.793 6.387 13.906 1 98.5 95 ALA A N 1
ATOM 746 C CA . ALA A 1 95 ? -7.543 5.992 12.523 1 98.5 95 ALA A CA 1
ATOM 747 C C . ALA A 1 95 ? -7.09 7.188 11.688 1 98.5 95 ALA A C 1
ATOM 749 O O . ALA A 1 95 ? -7.23 8.336 12.109 1 98.5 95 ALA A O 1
ATOM 750 N N . ALA A 1 96 ? -6.488 6.875 10.531 1 98.38 96 ALA A N 1
ATOM 751 C CA . ALA A 1 96 ? -6.094 7.922 9.594 1 98.38 96 ALA A CA 1
ATOM 752 C C . ALA A 1 96 ? -6.293 7.469 8.148 1 98.38 96 ALA A C 1
ATOM 754 O O . ALA A 1 96 ? -6.188 6.281 7.848 1 98.38 96 ALA A O 1
ATOM 755 N N . SER A 1 97 ? -6.605 8.391 7.359 1 98.31 97 SER A N 1
ATOM 756 C CA . SER A 1 97 ? -6.637 8.164 5.918 1 98.31 97 SER A CA 1
ATOM 757 C C . SER A 1 97 ? -5.734 9.148 5.184 1 98.31 97 SER A C 1
ATOM 759 O O . SER A 1 97 ? -5.508 10.266 5.66 1 98.31 97 SER A O 1
ATOM 761 N N . MET A 1 98 ? -5.172 8.703 4.113 1 97.69 98 MET A N 1
ATOM 762 C CA . MET A 1 98 ? -4.328 9.492 3.221 1 97.69 98 MET A CA 1
ATOM 763 C C . MET A 1 98 ? -4.809 9.375 1.777 1 97.69 98 MET A C 1
ATOM 765 O O . MET A 1 98 ? -5.082 8.273 1.297 1 97.69 98 MET A O 1
ATOM 769 N N . MET A 1 99 ? -4.977 10.547 1.17 1 97.69 99 MET A N 1
ATOM 770 C CA . MET A 1 99 ? -5.398 10.578 -0.228 1 97.69 99 MET A CA 1
ATOM 771 C C . MET A 1 99 ? -4.496 11.492 -1.048 1 97.69 99 MET A C 1
ATOM 773 O O . MET A 1 99 ? -4.125 12.578 -0.592 1 97.69 99 MET A O 1
ATOM 777 N N . CYS A 1 100 ? -4.078 10.992 -2.176 1 97.25 100 CYS A N 1
ATOM 778 C CA . CYS A 1 100 ? -3.281 11.766 -3.121 1 97.25 100 CYS A CA 1
ATOM 779 C C . CYS A 1 100 ? -3.641 11.406 -4.559 1 97.25 100 CYS A C 1
ATOM 781 O O . CYS A 1 100 ? -3.545 10.242 -4.957 1 97.25 100 CYS A O 1
ATOM 783 N N . GLU A 1 101 ? -4.035 12.383 -5.32 1 95.69 101 GLU A N 1
ATOM 784 C CA . GLU A 1 101 ? -4.324 12.164 -6.73 1 95.69 101 GLU A CA 1
ATOM 785 C C . GLU A 1 101 ? -3.051 12.219 -7.57 1 95.69 101 GLU A C 1
ATOM 787 O O . GLU A 1 101 ? -2.162 13.031 -7.305 1 95.69 101 GLU A O 1
ATOM 792 N N . ASN A 1 102 ? -2.99 11.297 -8.57 1 94.94 102 ASN A N 1
ATOM 793 C CA . ASN A 1 102 ? -1.898 11.344 -9.531 1 94.94 102 ASN A CA 1
ATOM 794 C C . ASN A 1 102 ? -2.031 12.547 -10.469 1 94.94 102 ASN A C 1
ATOM 796 O O . ASN A 1 102 ? -2.941 12.594 -11.297 1 94.94 102 ASN A O 1
ATOM 800 N N . PRO A 1 103 ? -1.154 13.477 -10.336 1 88.56 103 PRO A N 1
ATOM 801 C CA . PRO A 1 103 ? -1.307 14.672 -11.172 1 88.56 103 PRO A CA 1
ATOM 802 C C . PRO A 1 103 ? -0.973 14.406 -12.641 1 88.56 103 PRO A C 1
ATOM 804 O O . PRO A 1 103 ? -1.215 15.258 -13.492 1 88.56 103 PRO A O 1
ATOM 807 N N . PHE A 1 104 ? -0.378 13.188 -12.922 1 76.69 104 PHE A N 1
ATOM 808 C CA . PHE A 1 104 ? 0.042 12.883 -14.281 1 76.69 104 PHE A CA 1
ATOM 809 C C . PHE A 1 104 ? -0.997 12.016 -14.992 1 76.69 104 PHE A C 1
ATOM 811 O O . PHE A 1 104 ? -0.892 11.773 -16.188 1 76.69 104 PHE A O 1
ATOM 818 N N . GLY A 1 105 ? -1.908 11.375 -14.195 1 66.31 105 GLY A N 1
ATOM 819 C CA . GLY A 1 105 ? -2.871 10.453 -14.789 1 66.31 105 GLY A CA 1
ATOM 820 C C . GLY A 1 105 ? -3.953 11.164 -15.586 1 66.31 105 GLY A C 1
ATOM 821 O O . GLY A 1 105 ? -4.223 12.344 -15.367 1 66.31 105 GLY A O 1
ATOM 822 N N . ALA A 1 106 ? -4.234 10.609 -16.781 1 55.94 106 ALA A N 1
ATOM 823 C CA . ALA A 1 106 ? -5.402 11.078 -17.531 1 55.94 106 ALA A CA 1
ATOM 824 C C . ALA A 1 106 ? -6.625 11.188 -16.625 1 55.94 106 ALA A C 1
ATOM 826 O O . ALA A 1 106 ? -6.738 10.461 -15.633 1 55.94 106 ALA A O 1
ATOM 827 N N . PRO A 1 107 ? -7.488 12.242 -16.781 1 47.25 107 PRO A N 1
ATOM 828 C CA . PRO A 1 107 ? -8.672 12.484 -15.953 1 47.25 107 PRO A CA 1
ATOM 829 C C . PRO A 1 107 ? -9.469 11.219 -15.672 1 47.25 107 PRO A C 1
ATOM 831 O O . PRO A 1 107 ? -9.516 10.312 -16.516 1 47.25 107 PRO A O 1
ATOM 834 N N . ARG A 1 108 ? -9.641 10.734 -14.414 1 44.66 108 ARG A N 1
ATOM 835 C CA . ARG A 1 108 ? -10.57 9.648 -14.094 1 44.66 108 ARG A CA 1
ATOM 836 C C . ARG A 1 108 ? -11.812 9.719 -14.977 1 44.66 108 ARG A C 1
ATOM 838 O O . ARG A 1 108 ? -12.461 10.758 -15.07 1 44.66 108 ARG A O 1
ATOM 845 N N . MET A 1 109 ? -12.008 8.891 -15.961 1 34.91 109 MET A N 1
ATOM 846 C CA . MET A 1 109 ? -13.375 8.859 -16.469 1 34.91 109 MET A CA 1
ATOM 847 C C . MET A 1 109 ? -14.367 8.555 -15.352 1 34.91 109 MET A C 1
ATOM 849 O O . MET A 1 109 ? -14.102 7.699 -14.508 1 34.91 109 MET A O 1
ATOM 853 N N . PRO A 1 110 ? -15.367 9.328 -14.984 1 32.72 110 PRO A N 1
ATOM 854 C CA . PRO A 1 110 ? -16.375 9.094 -13.961 1 32.72 110 PRO A CA 1
ATOM 855 C C . PRO A 1 110 ? -16.906 7.656 -13.961 1 32.72 110 PRO A C 1
ATOM 857 O O . PRO A 1 110 ? -17.047 7.055 -15.031 1 32.72 110 PRO A O 1
ATOM 860 N N . LEU A 1 111 ? -16.719 6.871 -13.016 1 35.09 111 LEU A N 1
ATOM 861 C CA . LEU A 1 111 ? -17.453 5.617 -12.891 1 35.09 111 LEU A CA 1
ATOM 862 C C . LEU A 1 111 ? -18.906 5.797 -13.305 1 35.09 111 LEU A C 1
ATOM 864 O O . LEU A 1 111 ? -19.609 6.668 -12.773 1 35.09 111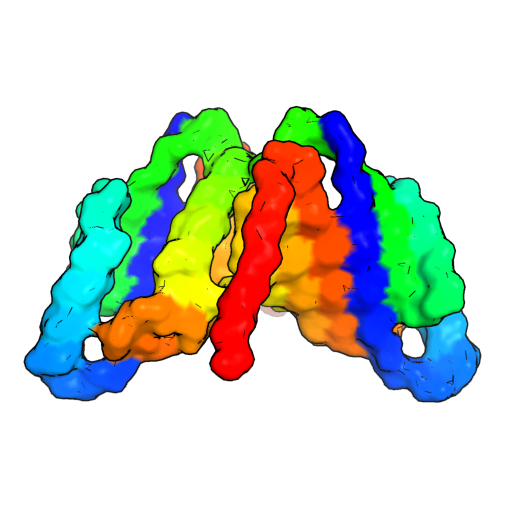 LEU A O 1
ATOM 868 N N . GLN A 1 112 ? -19.297 5.57 -14.516 1 27.91 112 GLN A N 1
ATOM 869 C CA . GLN A 1 112 ? -20.719 5.449 -14.859 1 27.91 112 GLN A CA 1
ATOM 870 C C . GLN A 1 112 ? -21.422 4.426 -13.977 1 27.91 112 GLN A C 1
ATOM 872 O O . GLN A 1 112 ? -21.062 3.242 -13.992 1 27.91 112 GLN A O 1
ATOM 877 N N . TYR A 1 113 ? -21.859 4.77 -12.789 1 27.73 113 TYR A N 1
ATOM 878 C CA . TYR A 1 113 ? -22.922 4.023 -12.125 1 27.73 113 TYR A CA 1
ATOM 879 C C . TYR A 1 113 ? -24.125 3.861 -13.047 1 27.73 113 TYR A C 1
ATOM 881 O O . TYR A 1 113 ? -24.594 4.836 -13.641 1 27.73 113 TYR A O 1
ATOM 889 N N . GLU A 1 114 ? -24.25 2.77 -13.883 1 26.05 114 GLU A N 1
ATOM 890 C CA . GLU A 1 114 ? -25.562 2.502 -14.438 1 26.05 114 GLU A CA 1
ATOM 891 C C . GLU A 1 114 ? -26.641 2.6 -13.359 1 26.05 114 GLU A C 1
ATOM 893 O O . GLU A 1 114 ? -26.594 1.896 -12.352 1 26.05 114 GLU A O 1
ATOM 898 N N . ALA A 1 115 ? -27.562 3.678 -13.477 1 20.77 115 ALA A N 1
ATOM 899 C CA . ALA A 1 115 ? -28.922 3.705 -12.953 1 20.77 115 ALA A CA 1
ATOM 900 C C . ALA A 1 115 ? -29.797 2.656 -13.641 1 20.77 115 ALA A C 1
ATOM 902 O O . ALA A 1 115 ? -29.719 2.477 -14.859 1 20.77 115 ALA A O 1
ATOM 903 N N . MET B 1 1 ? 16.766 -4.344 -13.141 1 84.25 1 MET B N 1
ATOM 904 C CA . MET B 1 1 ? 16.891 -5.32 -12.062 1 84.25 1 MET B CA 1
ATOM 905 C C . MET B 1 1 ? 15.648 -6.195 -11.969 1 84.25 1 MET B C 1
ATOM 907 O O . MET B 1 1 ? 14.562 -5.789 -12.391 1 84.25 1 MET B O 1
ATOM 911 N N . GLU B 1 2 ? 15.945 -7.367 -11.297 1 91.69 2 GLU B N 1
ATOM 912 C CA . GLU B 1 2 ? 14.852 -8.344 -11.258 1 91.69 2 GLU B CA 1
ATOM 913 C C . GLU B 1 2 ? 14.352 -8.547 -9.828 1 91.69 2 GLU B C 1
ATOM 915 O O . GLU B 1 2 ? 15.148 -8.742 -8.906 1 91.69 2 GLU B O 1
ATOM 920 N N . LEU B 1 3 ? 13.031 -8.359 -9.703 1 94.44 3 LEU B N 1
ATOM 921 C CA . LEU B 1 3 ? 12.375 -8.641 -8.438 1 94.44 3 LEU B CA 1
ATOM 922 C C . LEU B 1 3 ? 11.789 -10.047 -8.422 1 94.44 3 LEU B C 1
ATOM 924 O O . LEU B 1 3 ? 11.234 -10.5 -9.43 1 94.44 3 LEU B O 1
ATOM 928 N N . THR B 1 4 ? 12.031 -10.695 -7.281 1 95.31 4 THR B N 1
ATOM 929 C CA . THR B 1 4 ? 11.359 -11.969 -7.043 1 95.31 4 THR B CA 1
ATOM 930 C C . THR B 1 4 ? 10.133 -11.773 -6.152 1 95.31 4 THR B C 1
ATOM 932 O O . THR B 1 4 ? 10.258 -11.344 -5.008 1 95.31 4 THR B O 1
ATOM 935 N N . VAL B 1 5 ? 8.969 -12.133 -6.691 1 96.75 5 VAL B N 1
ATOM 936 C CA . VAL B 1 5 ? 7.703 -11.906 -6.012 1 96.75 5 VAL B CA 1
ATOM 937 C C . VAL B 1 5 ? 7.074 -13.242 -5.617 1 96.75 5 VAL B C 1
ATOM 939 O O . VAL B 1 5 ? 6.832 -14.094 -6.473 1 96.75 5 VAL B O 1
ATOM 942 N N . TYR B 1 6 ? 6.863 -13.375 -4.348 1 97.38 6 TYR B N 1
ATOM 943 C CA . TYR B 1 6 ? 6.199 -14.578 -3.857 1 97.38 6 TYR B CA 1
ATOM 944 C C . TYR B 1 6 ? 4.707 -14.336 -3.66 1 97.38 6 TYR B C 1
ATOM 946 O O . TYR B 1 6 ? 4.309 -13.383 -2.984 1 97.38 6 TYR B O 1
ATOM 954 N N . LEU B 1 7 ? 3.939 -15.211 -4.254 1 97.75 7 LEU B N 1
ATOM 955 C CA . LEU B 1 7 ? 2.488 -15.133 -4.141 1 97.75 7 LEU B CA 1
ATOM 956 C C . LEU B 1 7 ? 1.934 -16.359 -3.434 1 97.75 7 LEU B C 1
ATOM 958 O O . LEU B 1 7 ? 2.312 -17.5 -3.756 1 97.75 7 LEU B O 1
ATOM 962 N N . ASN B 1 8 ? 1.1 -16.109 -2.451 1 98.19 8 ASN B N 1
ATOM 963 C CA . ASN B 1 8 ? 0.367 -17.188 -1.773 1 98.19 8 ASN B CA 1
ATOM 964 C C . ASN B 1 8 ? -1.141 -16.953 -1.849 1 98.19 8 ASN B C 1
ATOM 966 O O . ASN B 1 8 ? -1.648 -15.945 -1.363 1 98.19 8 ASN B O 1
ATOM 970 N N . PHE B 1 9 ? -1.838 -17.922 -2.412 1 97.88 9 PHE B N 1
ATOM 971 C CA . PHE B 1 9 ? -3.291 -17.859 -2.521 1 97.88 9 PHE B CA 1
ATOM 972 C C . PHE B 1 9 ? -3.947 -18.844 -1.574 1 97.88 9 PHE B C 1
ATOM 974 O O . PHE B 1 9 ? -3.635 -20.047 -1.605 1 97.88 9 PHE B O 1
ATOM 981 N N . SER B 1 10 ? -4.797 -18.359 -0.764 1 97.31 10 SER B N 1
ATOM 982 C CA . SER B 1 10 ? -5.633 -19.219 0.067 1 97.31 10 SER B CA 1
ATOM 983 C C . SER B 1 10 ? -6.898 -19.641 -0.674 1 97.31 10 SER B C 1
ATOM 985 O O . SER B 1 10 ? -7.727 -18.797 -1.032 1 97.31 10 SER B O 1
ATOM 987 N N . LEU B 1 11 ? -7.043 -20.891 -0.835 1 96.06 11 LEU B N 1
ATOM 988 C CA . LEU B 1 11 ? -8.18 -21.406 -1.592 1 96.06 11 LEU B CA 1
ATOM 989 C C . LEU B 1 11 ? -9.383 -21.625 -0.682 1 96.06 11 LEU B C 1
ATOM 991 O O . LEU B 1 11 ? -9.234 -22.094 0.449 1 96.06 11 LEU B O 1
ATOM 995 N N . ALA B 1 12 ? -10.516 -21.312 -1.189 1 93.62 12 ALA B N 1
ATOM 996 C CA . ALA B 1 12 ? -11.75 -21.516 -0.436 1 93.62 12 ALA B CA 1
ATOM 997 C C . ALA B 1 12 ? -12.242 -22.953 -0.572 1 93.62 12 ALA B C 1
ATOM 999 O O . ALA B 1 12 ? -12.977 -23.438 0.289 1 93.62 12 ALA B O 1
ATOM 1000 N N . ALA B 1 13 ? -11.891 -23.562 -1.66 1 88.25 13 ALA B N 1
ATOM 1001 C CA . ALA B 1 13 ? -12.422 -24.875 -2.02 1 88.25 13 ALA B CA 1
ATOM 1002 C C . ALA B 1 13 ? -11.906 -25.953 -1.066 1 88.25 13 ALA B C 1
ATOM 1004 O O . ALA B 1 13 ? -10.742 -25.922 -0.652 1 88.25 13 ALA B O 1
ATOM 1005 N N . GLN B 1 14 ? -12.844 -26.891 -0.807 1 87.44 14 GLN B N 1
ATOM 1006 C CA . GLN B 1 14 ? -12.477 -27.984 0.074 1 87.44 14 GLN B CA 1
ATOM 1007 C C . GLN B 1 14 ? -12.242 -29.266 -0.72 1 87.44 14 GLN B C 1
ATOM 1009 O O . GLN B 1 14 ? -11.445 -30.125 -0.316 1 87.44 14 GLN B O 1
ATOM 1014 N N . SER B 1 15 ? -12.93 -29.375 -1.837 1 90.81 15 SER B N 1
ATOM 1015 C CA . SER B 1 15 ? -12.766 -30.578 -2.646 1 90.81 15 SER B CA 1
ATOM 1016 C C . SER B 1 15 ? -11.555 -30.469 -3.566 1 90.81 15 SER B C 1
ATOM 1018 O O . SER B 1 15 ? -11.172 -29.359 -3.965 1 90.81 15 SER B O 1
ATOM 1020 N N . SER B 1 16 ? -11.008 -31.656 -3.863 1 90.06 16 SER B N 1
ATOM 1021 C CA . SER B 1 16 ? -9.828 -31.688 -4.715 1 90.06 16 SER B CA 1
ATOM 1022 C C . SER B 1 16 ? -10.133 -31.156 -6.113 1 90.06 16 SER B C 1
ATOM 1024 O O . SER B 1 16 ? -9.312 -30.453 -6.707 1 90.06 16 SER B O 1
ATOM 1026 N N . VAL B 1 17 ? -11.25 -31.5 -6.648 1 91.94 17 VAL B N 1
ATOM 1027 C CA . VAL B 1 17 ? -11.625 -31.062 -7.992 1 91.94 17 VAL B CA 1
ATOM 1028 C C . VAL B 1 17 ? -11.75 -29.547 -8.031 1 91.94 17 VAL B C 1
ATOM 1030 O O . VAL B 1 17 ? -11.203 -28.891 -8.93 1 91.94 17 VAL B O 1
ATOM 1033 N N . ALA B 1 18 ? -12.406 -28.969 -7.023 1 92.81 18 ALA B N 1
ATOM 1034 C CA . ALA B 1 18 ? -12.602 -27.516 -6.941 1 92.81 18 ALA B CA 1
ATOM 1035 C C . ALA B 1 18 ? -11.273 -26.797 -6.766 1 92.81 18 ALA B C 1
ATOM 1037 O O . ALA B 1 18 ? -11.07 -25.719 -7.328 1 92.81 18 ALA B O 1
ATOM 1038 N N . LYS B 1 19 ? -10.398 -27.406 -6.027 1 94.12 19 LYS B N 1
ATOM 1039 C CA . LYS B 1 19 ? -9.078 -26.812 -5.828 1 94.12 19 LYS B CA 1
ATOM 1040 C C . LYS B 1 19 ? -8.305 -26.75 -7.141 1 94.12 19 LYS B C 1
ATOM 1042 O O . LYS B 1 19 ? -7.68 -25.734 -7.449 1 94.12 19 LYS B O 1
ATOM 1047 N N . ARG B 1 20 ? -8.391 -27.812 -7.902 1 93.44 20 ARG B N 1
ATOM 1048 C CA . ARG B 1 20 ? -7.688 -27.859 -9.18 1 93.44 20 ARG B CA 1
ATOM 1049 C C . ARG B 1 20 ? -8.211 -26.797 -10.141 1 93.44 20 ARG B C 1
ATOM 1051 O O . ARG B 1 20 ? -7.438 -26.156 -10.844 1 93.44 20 ARG B O 1
ATOM 1058 N N . GLN B 1 21 ? -9.453 -26.609 -10.133 1 94.88 21 GLN B N 1
ATOM 1059 C CA . GLN B 1 21 ? -10.062 -25.594 -10.992 1 94.88 21 GLN B CA 1
ATOM 1060 C C . GLN B 1 21 ? -9.617 -24.203 -10.578 1 94.88 21 GLN B C 1
ATOM 1062 O O . GLN B 1 21 ? -9.328 -23.359 -11.438 1 94.88 21 GLN B O 1
ATOM 1067 N N . THR B 1 22 ? -9.617 -23.984 -9.305 1 95.69 22 THR B N 1
ATOM 1068 C CA . THR B 1 22 ? -9.188 -22.688 -8.789 1 95.69 22 THR B CA 1
ATOM 1069 C C . THR B 1 22 ? -7.734 -22.422 -9.164 1 95.69 22 THR B C 1
ATOM 1071 O O . THR B 1 22 ? -7.402 -21.312 -9.609 1 95.69 22 THR B O 1
ATOM 1074 N N . ILE B 1 23 ? -6.91 -23.422 -9.031 1 95.44 23 ILE B N 1
ATOM 1075 C CA . ILE B 1 23 ? -5.496 -23.281 -9.359 1 95.44 23 ILE B CA 1
ATOM 1076 C C . ILE B 1 23 ? -5.344 -22.938 -10.844 1 95.44 23 ILE B C 1
ATOM 1078 O O . ILE B 1 23 ? -4.523 -22.094 -11.211 1 95.44 23 ILE B O 1
ATOM 1082 N N . HIS B 1 24 ? -6.109 -23.531 -11.617 1 94.69 24 HIS B N 1
ATOM 1083 C CA . HIS B 1 24 ? -6.074 -23.25 -13.047 1 94.69 24 HIS B CA 1
ATOM 1084 C C . HIS B 1 24 ? -6.43 -21.781 -13.328 1 94.69 24 HIS B C 1
ATOM 1086 O O . HIS B 1 24 ? -5.777 -21.125 -14.141 1 94.69 24 HIS B O 1
ATOM 1092 N N . LYS B 1 25 ? -7.41 -21.312 -12.68 1 95.38 25 LYS B N 1
ATOM 1093 C CA . LYS B 1 25 ? -7.809 -19.906 -12.836 1 95.38 25 LYS B CA 1
ATOM 1094 C C . LYS B 1 25 ? -6.691 -18.969 -12.398 1 95.38 25 LYS B C 1
ATOM 1096 O O . LYS B 1 25 ? -6.465 -17.938 -13.031 1 95.38 25 LYS B O 1
ATOM 1101 N N . ILE B 1 26 ? -6.031 -19.297 -11.289 1 96 26 ILE B N 1
ATOM 1102 C CA . ILE B 1 26 ? -4.906 -18.5 -10.812 1 96 26 ILE B CA 1
ATOM 1103 C C . ILE B 1 26 ? -3.816 -18.453 -11.883 1 96 26 ILE B C 1
ATOM 1105 O O . ILE B 1 26 ? -3.314 -17.375 -12.219 1 96 26 ILE B O 1
ATOM 1109 N N . GLN B 1 27 ? -3.525 -19.609 -12.438 1 94.88 27 GLN B N 1
ATOM 1110 C CA . GLN B 1 27 ? -2.484 -19.703 -13.453 1 94.88 27 GLN B CA 1
ATOM 1111 C C . GLN B 1 27 ? -2.848 -18.875 -14.688 1 94.88 27 GLN B C 1
ATOM 1113 O O . GLN B 1 27 ? -1.993 -18.203 -15.258 1 94.88 27 GLN B O 1
ATOM 1118 N N . GLN B 1 28 ? -4.062 -18.875 -15.016 1 94.69 28 GLN B N 1
ATOM 1119 C CA . GLN B 1 28 ? -4.52 -18.062 -16.141 1 94.69 28 GLN B CA 1
ATOM 1120 C C . GLN B 1 28 ? -4.324 -16.578 -15.859 1 94.69 28 GLN B C 1
ATOM 1122 O O . GLN B 1 28 ? -3.902 -15.828 -16.75 1 94.69 28 GLN B O 1
ATOM 1127 N N . SER B 1 29 ? -4.672 -16.172 -14.688 1 93.88 29 SER B N 1
ATOM 1128 C CA . SER B 1 29 ? -4.555 -14.766 -14.297 1 93.88 29 SER B CA 1
ATOM 1129 C C . SER B 1 29 ? -3.098 -14.312 -14.273 1 93.88 29 SER B C 1
ATOM 1131 O O . SER B 1 29 ? -2.801 -13.133 -14.453 1 93.88 29 SER B O 1
ATOM 1133 N N . LEU B 1 30 ? -2.17 -15.305 -14.078 1 94.56 30 LEU B N 1
ATOM 1134 C CA . LEU B 1 30 ? -0.755 -14.977 -13.938 1 94.56 30 LEU B CA 1
ATOM 1135 C C . LEU B 1 30 ? -0.026 -15.133 -15.266 1 94.56 30 LEU B C 1
ATOM 1137 O O . LEU B 1 30 ? 1.149 -14.781 -15.375 1 94.56 30 LEU B O 1
ATOM 1141 N N . GLN B 1 31 ? -0.694 -15.602 -16.266 1 91.44 31 GLN B N 1
ATOM 1142 C CA . GLN B 1 31 ? -0.091 -15.953 -17.547 1 91.44 31 GLN B CA 1
ATOM 1143 C C . GLN B 1 31 ? 0.671 -14.773 -18.141 1 91.44 31 GLN B C 1
ATOM 1145 O O . GLN B 1 31 ? 1.766 -14.938 -18.672 1 91.44 31 GLN B O 1
ATOM 1150 N N . PRO B 1 32 ? 0.081 -13.578 -18.016 1 89.75 32 PRO B N 1
ATOM 1151 C CA . PRO B 1 32 ? 0.81 -12.438 -18.594 1 89.75 32 PRO B CA 1
ATOM 1152 C C . PRO B 1 32 ? 2.135 -12.172 -17.891 1 89.75 32 PRO B C 1
ATOM 1154 O O . PRO B 1 32 ? 2.965 -11.414 -18.391 1 89.75 32 PRO B O 1
ATOM 1157 N N . TYR B 1 33 ? 2.236 -12.891 -16.844 1 87.31 33 TYR B N 1
ATOM 1158 C CA . TYR B 1 33 ? 3.428 -12.656 -16.031 1 87.31 33 TYR B CA 1
ATOM 1159 C C . TYR B 1 33 ? 4.324 -13.891 -16.016 1 87.31 33 TYR B C 1
ATOM 1161 O O . TYR B 1 33 ? 3.846 -15.016 -16.172 1 87.31 33 TYR B O 1
ATOM 1169 N N . HIS B 1 34 ? 5.5 -13.906 -16.422 1 85.81 34 HIS B N 1
ATOM 1170 C CA . HIS B 1 34 ? 6.383 -15.062 -16.266 1 85.81 34 HIS B CA 1
ATOM 1171 C C . HIS B 1 34 ? 6.348 -15.594 -14.836 1 85.81 34 HIS B C 1
ATOM 1173 O O . HIS B 1 34 ? 6.918 -14.992 -13.93 1 85.81 34 HIS B O 1
ATOM 1179 N N . PHE B 1 35 ? 5.586 -16.703 -14.664 1 91.38 35 PHE B N 1
ATOM 1180 C CA . PHE B 1 35 ? 5.453 -17.234 -13.312 1 91.38 35 PHE B CA 1
ATOM 1181 C C . PHE B 1 35 ? 5.957 -18.672 -13.242 1 91.38 35 PHE B C 1
ATOM 1183 O O . PHE B 1 35 ? 6.09 -19.344 -14.266 1 91.38 35 PHE B O 1
ATOM 1190 N N . GLU B 1 36 ? 6.32 -19.031 -12.016 1 92.75 36 GLU B N 1
ATOM 1191 C CA . GLU B 1 36 ? 6.641 -20.406 -11.672 1 92.75 36 GLU B CA 1
ATOM 1192 C C . GLU B 1 36 ? 5.781 -20.906 -10.508 1 92.75 36 GLU B C 1
ATOM 1194 O O . GLU B 1 36 ? 5.645 -20.203 -9.492 1 92.75 36 GLU B O 1
ATOM 1199 N N . ALA B 1 37 ? 5.168 -22.062 -10.781 1 87.81 37 ALA B N 1
ATOM 1200 C CA . ALA B 1 37 ? 4.395 -22.656 -9.703 1 87.81 37 ALA B CA 1
ATOM 1201 C C . ALA B 1 37 ? 5.309 -23.391 -8.711 1 87.81 37 ALA B C 1
ATOM 1203 O O . ALA B 1 37 ? 6.27 -24.047 -9.117 1 87.81 37 ALA B O 1
ATOM 1204 N N . ALA B 1 38 ? 4.848 -23.156 -7.41 1 83.25 38 ALA B N 1
ATOM 1205 C CA . ALA B 1 38 ? 5.57 -23.906 -6.383 1 83.25 38 ALA B CA 1
ATOM 1206 C C . ALA B 1 38 ? 4.926 -25.281 -6.145 1 83.25 38 ALA B C 1
ATOM 1208 O O . ALA B 1 38 ? 3.881 -25.578 -6.719 1 83.25 38 ALA B O 1
ATOM 1209 N N . ALA B 1 39 ? 5.625 -26.047 -5.309 1 75.94 39 ALA B N 1
ATOM 1210 C CA . ALA B 1 39 ? 5.148 -27.391 -4.977 1 75.94 39 ALA B CA 1
ATOM 1211 C C . ALA B 1 39 ? 3.848 -27.328 -4.18 1 75.94 39 ALA B C 1
ATOM 1213 O O . ALA B 1 39 ? 2.936 -28.125 -4.402 1 75.94 39 ALA B O 1
ATOM 1214 N N . GLU B 1 40 ? 3.824 -26.312 -3.336 1 81.56 40 GLU B N 1
ATOM 1215 C CA . GLU B 1 40 ? 2.633 -26.109 -2.516 1 81.56 40 GLU B CA 1
ATOM 1216 C C . GLU B 1 40 ? 1.514 -25.453 -3.312 1 81.56 40 GLU B C 1
ATOM 1218 O O . GLU B 1 40 ? 1.761 -24.516 -4.086 1 81.56 40 GLU B O 1
ATOM 1223 N N . GLU B 1 41 ? 0.336 -26.031 -3.045 1 86.12 41 GLU B N 1
ATOM 1224 C CA . GLU B 1 41 ? -0.837 -25.516 -3.744 1 86.12 41 GLU B CA 1
ATOM 1225 C C . GLU B 1 41 ? -1.073 -24.047 -3.406 1 86.12 41 GLU B C 1
ATOM 1227 O O . GLU B 1 41 ? -1.003 -23.656 -2.24 1 86.12 41 GLU B O 1
ATOM 1232 N N . GLY B 1 42 ? -1.283 -23.266 -4.477 1 92.88 42 GLY B N 1
ATOM 1233 C CA . GLY B 1 42 ? -1.645 -21.875 -4.301 1 92.88 42 GLY B CA 1
ATOM 1234 C C . GLY B 1 42 ? -0.442 -20.953 -4.172 1 92.88 42 GLY B C 1
ATOM 1235 O O . GLY B 1 42 ? -0.593 -19.75 -3.959 1 92.88 42 GLY B O 1
ATOM 1236 N N . ARG B 1 43 ? 0.783 -21.562 -4.254 1 96.25 43 ARG B N 1
ATOM 1237 C CA . ARG B 1 43 ? 1.998 -20.766 -4.141 1 96.25 43 ARG B CA 1
ATOM 1238 C C . ARG B 1 43 ? 2.662 -20.578 -5.5 1 96.25 43 ARG B C 1
ATOM 1240 O O . ARG B 1 43 ? 2.832 -21.547 -6.25 1 96.25 43 ARG B O 1
ATOM 1247 N N . PHE B 1 44 ? 3.031 -19.312 -5.824 1 97.38 44 PHE B N 1
ATOM 1248 C CA . PHE B 1 44 ? 3.648 -18.984 -7.105 1 97.38 44 PHE B CA 1
ATOM 1249 C C . PHE B 1 44 ? 4.762 -17.953 -6.918 1 97.38 44 PHE B C 1
ATOM 1251 O O . PHE B 1 44 ? 4.793 -17.234 -5.914 1 97.38 44 PHE B O 1
ATOM 1258 N N . VAL B 1 45 ? 5.641 -17.984 -7.883 1 96.62 45 VAL B N 1
ATOM 1259 C CA . VAL B 1 45 ? 6.707 -16.984 -7.934 1 96.62 45 VAL B CA 1
ATOM 1260 C C . VAL B 1 45 ? 6.668 -16.266 -9.273 1 96.62 45 VAL B C 1
ATOM 1262 O O . VAL B 1 45 ? 6.504 -16.875 -10.328 1 96.62 45 VAL B O 1
ATOM 1265 N N . VAL B 1 46 ? 6.738 -14.938 -9.18 1 95.5 46 VAL B N 1
ATOM 1266 C CA . VAL B 1 46 ? 6.785 -14.094 -10.367 1 95.5 46 VAL B CA 1
ATOM 1267 C C . VAL B 1 46 ? 8.062 -13.25 -10.352 1 95.5 46 VAL B C 1
ATOM 1269 O O . VAL B 1 46 ? 8.492 -12.789 -9.297 1 95.5 46 VAL B O 1
ATOM 1272 N N . LYS B 1 47 ? 8.586 -13.086 -11.547 1 93.5 47 LYS B N 1
ATOM 1273 C CA . LYS B 1 47 ? 9.734 -12.195 -11.703 1 93.5 47 LYS B CA 1
ATOM 1274 C C . LYS B 1 47 ? 9.336 -10.906 -12.414 1 93.5 47 LYS B C 1
ATOM 1276 O O . LYS B 1 47 ? 8.641 -10.938 -13.43 1 93.5 47 LYS B O 1
ATOM 1281 N N . LEU B 1 48 ? 9.727 -9.797 -11.812 1 92.5 48 LEU B N 1
ATOM 1282 C CA . LEU B 1 48 ? 9.43 -8.492 -12.398 1 92.5 48 LEU B CA 1
ATOM 1283 C C . LEU B 1 48 ? 10.695 -7.68 -12.594 1 92.5 48 LEU B C 1
ATOM 1285 O O . LEU B 1 48 ? 11.539 -7.598 -11.695 1 92.5 48 LEU B O 1
ATOM 1289 N N . SER B 1 49 ? 10.828 -7.133 -13.758 1 92.56 49 SER B N 1
ATOM 1290 C CA . SER B 1 49 ? 11.969 -6.262 -14.039 1 92.56 49 SER B CA 1
ATOM 1291 C C . SER B 1 49 ? 11.641 -4.809 -13.711 1 92.56 49 SER B C 1
ATOM 1293 O O . SER B 1 49 ? 10.578 -4.309 -14.07 1 92.56 49 SER B O 1
ATOM 1295 N N . THR B 1 50 ? 12.562 -4.156 -13.016 1 93.44 50 THR B N 1
ATOM 1296 C CA . THR B 1 50 ? 12.367 -2.758 -12.648 1 93.44 50 THR B CA 1
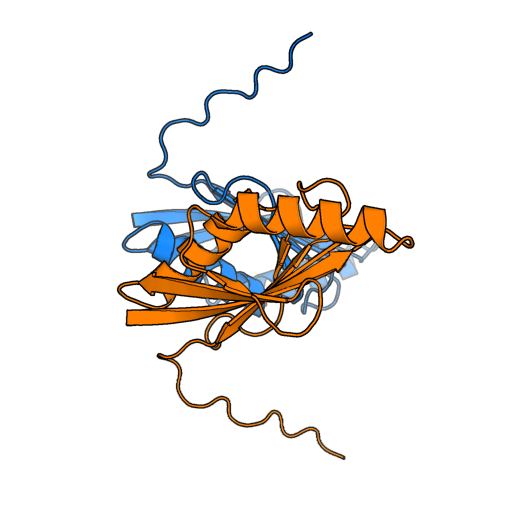ATOM 1297 C C . THR B 1 50 ? 13.703 -2.021 -12.594 1 93.44 50 THR B C 1
ATOM 1299 O O . THR B 1 50 ? 14.727 -2.611 -12.234 1 93.44 50 THR B O 1
ATOM 1302 N N . PRO B 1 51 ? 13.68 -0.759 -12.992 1 91.81 51 PRO B N 1
ATOM 1303 C CA . PRO B 1 51 ? 14.938 -0.009 -12.953 1 91.81 51 PRO B CA 1
ATOM 1304 C C . PRO B 1 51 ? 15.383 0.325 -11.531 1 91.81 51 PRO B C 1
ATOM 1306 O O . PRO B 1 51 ? 16.578 0.562 -11.297 1 91.81 51 PRO B O 1
ATOM 1309 N N . ASN B 1 52 ? 14.461 0.478 -10.578 1 93.62 52 ASN B N 1
ATOM 1310 C CA . ASN B 1 52 ? 14.75 0.8 -9.18 1 93.62 52 ASN B CA 1
ATOM 1311 C C . ASN B 1 52 ? 13.617 0.352 -8.258 1 93.62 52 ASN B C 1
ATOM 1313 O O . ASN B 1 52 ? 12.562 -0.076 -8.727 1 93.62 52 ASN B O 1
ATOM 1317 N N . TRP B 1 53 ? 13.883 0.418 -6.973 1 95.31 53 TRP B N 1
ATOM 1318 C CA . TRP B 1 53 ? 12.945 -0.15 -6 1 95.31 53 TRP B CA 1
ATOM 1319 C C . TRP B 1 53 ? 11.656 0.653 -5.957 1 95.31 53 TRP B C 1
ATOM 1321 O O . TRP B 1 53 ? 10.562 0.083 -5.996 1 95.31 53 TRP B O 1
ATOM 1331 N N . PRO B 1 54 ? 11.688 1.991 -5.926 1 95 54 PRO B N 1
ATOM 1332 C CA . PRO B 1 54 ? 10.422 2.732 -5.926 1 95 54 PRO B CA 1
ATOM 1333 C C . PRO B 1 54 ? 9.539 2.383 -7.117 1 95 54 PRO B C 1
ATOM 1335 O O . PRO B 1 54 ? 8.336 2.168 -6.953 1 95 54 PRO B O 1
ATOM 1338 N N . GLU B 1 55 ? 10.109 2.25 -8.25 1 94.75 55 GLU B N 1
ATOM 1339 C CA . GLU B 1 55 ? 9.344 1.835 -9.422 1 94.75 55 GLU B CA 1
ATOM 1340 C C . GLU B 1 55 ? 8.852 0.398 -9.281 1 94.75 55 GLU B C 1
ATOM 1342 O O . GLU B 1 55 ? 7.754 0.065 -9.734 1 94.75 55 GLU B O 1
ATOM 1347 N N . GLY B 1 56 ? 9.68 -0.36 -8.688 1 95.62 56 GLY B N 1
ATOM 1348 C CA . GLY B 1 56 ? 9.281 -1.731 -8.414 1 95.62 56 GLY B CA 1
ATOM 1349 C C . GLY B 1 56 ? 8.078 -1.833 -7.5 1 95.62 56 GLY B C 1
ATOM 1350 O O . GLY B 1 56 ? 7.148 -2.6 -7.77 1 95.62 56 GLY B O 1
ATOM 1351 N N . VAL B 1 57 ? 8.125 -1.068 -6.406 1 96.5 57 VAL B N 1
ATOM 1352 C CA . VAL B 1 57 ? 7.008 -1.053 -5.473 1 96.5 57 VAL B CA 1
ATOM 1353 C C . VAL B 1 57 ? 5.73 -0.632 -6.199 1 96.5 57 VAL B C 1
ATOM 1355 O O . VAL B 1 57 ? 4.672 -1.238 -6.012 1 96.5 57 VAL B O 1
ATOM 1358 N N . PHE B 1 58 ? 5.832 0.317 -7.051 1 96.62 58 PHE B N 1
ATOM 1359 C CA . PHE B 1 58 ? 4.691 0.773 -7.832 1 96.62 58 PHE B CA 1
ATOM 1360 C C . PHE B 1 58 ? 4.164 -0.344 -8.727 1 96.62 58 PHE B C 1
ATOM 1362 O O . PHE B 1 58 ? 2.959 -0.604 -8.758 1 96.62 58 PHE B O 1
ATOM 1369 N N . GLN B 1 59 ? 5.02 -0.973 -9.422 1 95.75 59 GLN B N 1
ATOM 1370 C CA . GLN B 1 59 ? 4.641 -2.062 -10.312 1 95.75 59 GLN B CA 1
ATOM 1371 C C . GLN B 1 59 ? 3.99 -3.207 -9.539 1 95.75 59 GLN B C 1
ATOM 1373 O O . GLN B 1 59 ? 3.025 -3.812 -10.016 1 95.75 59 GLN B O 1
ATOM 1378 N N . LEU B 1 60 ? 4.539 -3.441 -8.383 1 96.44 60 LEU B N 1
ATOM 1379 C CA . LEU B 1 60 ? 4.023 -4.523 -7.555 1 96.44 60 LEU B CA 1
ATOM 1380 C C . LEU B 1 60 ? 2.604 -4.219 -7.086 1 96.44 60 LEU B C 1
ATOM 1382 O O . LEU B 1 60 ? 1.731 -5.09 -7.129 1 96.44 60 LEU B O 1
ATOM 1386 N N . LEU B 1 61 ? 2.395 -3.004 -6.668 1 97.12 61 LEU B N 1
ATOM 1387 C CA . LEU B 1 61 ? 1.059 -2.615 -6.23 1 97.12 61 LEU B CA 1
ATOM 1388 C C . LEU B 1 61 ? 0.082 -2.615 -7.402 1 97.12 61 LEU B C 1
ATOM 1390 O O . LEU B 1 61 ? -1.067 -3.041 -7.258 1 97.12 61 LEU B O 1
ATOM 1394 N N . ASP B 1 62 ? 0.501 -2.141 -8.508 1 95.62 62 ASP B N 1
ATOM 1395 C CA . ASP B 1 62 ? -0.315 -2.176 -9.711 1 95.62 62 ASP B CA 1
ATOM 1396 C C . ASP B 1 62 ? -0.686 -3.609 -10.086 1 95.62 62 ASP B C 1
ATOM 1398 O O . ASP B 1 62 ? -1.839 -3.893 -10.414 1 95.62 62 ASP B O 1
ATOM 1402 N N . PHE B 1 63 ? 0.289 -4.426 -9.977 1 94.44 63 PHE B N 1
ATOM 1403 C CA . PHE B 1 63 ? 0.099 -5.855 -10.219 1 94.44 63 PHE B CA 1
ATOM 1404 C C . PHE B 1 63 ? -0.886 -6.441 -9.219 1 94.44 63 PHE B C 1
ATOM 1406 O O . PHE B 1 63 ? -1.82 -7.152 -9.602 1 94.44 63 PHE B O 1
ATOM 1413 N N . ALA B 1 64 ? -0.713 -6.18 -7.973 1 96.62 64 ALA B N 1
ATOM 1414 C CA . ALA B 1 64 ? -1.599 -6.664 -6.918 1 96.62 64 ALA B CA 1
ATOM 1415 C C . ALA B 1 64 ? -3.043 -6.25 -7.18 1 96.62 64 ALA B C 1
ATOM 1417 O O . ALA B 1 64 ? -3.969 -7.043 -6.996 1 96.62 64 ALA B O 1
ATOM 1418 N N . GLN B 1 65 ? -3.217 -5.035 -7.621 1 95.75 65 GLN B N 1
ATOM 1419 C CA . GLN B 1 65 ? -4.559 -4.488 -7.797 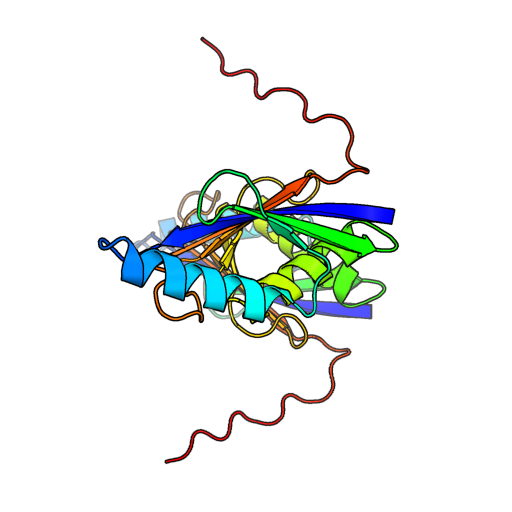1 95.75 65 GLN B CA 1
ATOM 1420 C C . GLN B 1 65 ? -5.258 -5.125 -8.992 1 95.75 65 GLN B C 1
ATOM 1422 O O . GLN B 1 65 ? -6.473 -4.992 -9.148 1 95.75 65 GLN B O 1
ATOM 1427 N N . GLN B 1 66 ? -4.52 -5.777 -9.805 1 94.19 66 GLN B N 1
ATOM 1428 C CA . GLN B 1 66 ? -5.133 -6.566 -10.867 1 94.19 66 GLN B CA 1
ATOM 1429 C C . GLN B 1 66 ? -5.715 -7.867 -10.328 1 94.19 66 GLN B C 1
ATOM 1431 O O . GLN B 1 66 ? -6.621 -8.445 -10.922 1 94.19 66 GLN B O 1
ATOM 1436 N N . LEU B 1 67 ? -5.18 -8.297 -9.227 1 95.44 67 LEU B N 1
ATOM 1437 C CA . LEU B 1 67 ? -5.578 -9.578 -8.664 1 95.44 67 LEU B CA 1
ATOM 1438 C C . LEU B 1 67 ? -6.707 -9.406 -7.656 1 95.44 67 LEU B C 1
ATOM 1440 O O . LEU B 1 67 ? -7.406 -10.367 -7.324 1 95.44 67 LEU B O 1
ATOM 1444 N N . GLY B 1 68 ? -6.82 -8.25 -7.074 1 96.88 68 GLY B N 1
ATOM 1445 C CA . GLY B 1 68 ? -7.789 -7.98 -6.023 1 96.88 68 GLY B CA 1
ATOM 1446 C C . GLY B 1 68 ? -7.789 -6.531 -5.574 1 96.88 68 GLY B C 1
ATOM 1447 O O . GLY B 1 68 ? -7.188 -5.676 -6.223 1 96.88 68 GLY B O 1
ATOM 1448 N N . ARG B 1 69 ? -8.562 -6.305 -4.477 1 95.75 69 ARG B N 1
ATOM 1449 C CA . ARG B 1 69 ? -8.727 -4.957 -3.945 1 95.75 69 ARG B CA 1
ATOM 1450 C C . ARG B 1 69 ? -8.344 -4.902 -2.471 1 95.75 69 ARG B C 1
ATOM 1452 O O . ARG B 1 69 ? -8.125 -5.938 -1.841 1 95.75 69 ARG B O 1
ATOM 1459 N N . HIS B 1 70 ? -8.172 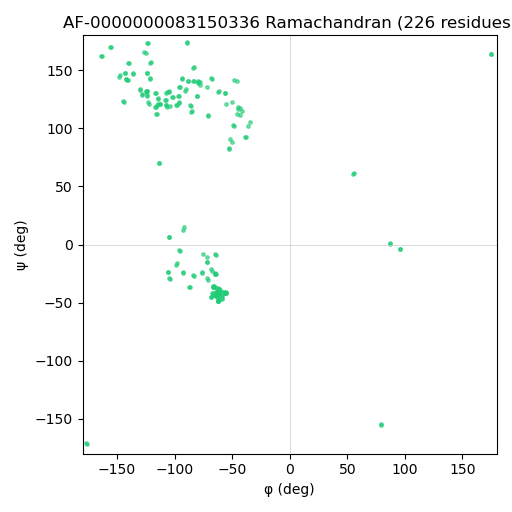-3.668 -2.041 1 96.44 70 HIS B N 1
ATOM 1460 C CA . HIS B 1 70 ? -7.988 -3.395 -0.62 1 96.44 70 HIS B CA 1
ATOM 1461 C C . HIS B 1 70 ? -6.82 -4.195 -0.053 1 96.44 70 HIS B C 1
ATOM 1463 O O . HIS B 1 70 ? -6.988 -4.961 0.896 1 96.44 70 HIS B O 1
ATOM 1469 N N . TRP B 1 71 ? -5.727 -3.922 -0.593 1 97.94 71 TRP B N 1
ATOM 1470 C CA . TRP B 1 71 ? -4.52 -4.59 -0.122 1 97.94 71 TRP B CA 1
ATOM 1471 C C . TRP B 1 71 ? -3.988 -3.93 1.146 1 97.94 71 TRP B C 1
ATOM 1473 O O . TRP B 1 71 ? -3.842 -2.707 1.201 1 97.94 71 TRP B O 1
ATOM 1483 N N . LEU B 1 72 ? -3.779 -4.746 2.121 1 98.19 72 LEU B N 1
ATOM 1484 C CA . LEU B 1 72 ? -3.127 -4.316 3.354 1 98.19 72 LEU B CA 1
ATOM 1485 C C . LEU B 1 72 ? -1.609 -4.375 3.213 1 98.19 72 LEU B C 1
ATOM 1487 O O . LEU B 1 72 ? -1.04 -5.449 3.01 1 98.19 72 LEU B O 1
ATOM 1491 N N . VAL B 1 73 ? -1 -3.234 3.27 1 97 73 VAL B N 1
ATOM 1492 C CA . VAL B 1 73 ? 0.454 -3.158 3.178 1 97 73 VAL B CA 1
ATOM 1493 C C . VAL B 1 73 ? 1.059 -3.09 4.578 1 97 73 VAL B C 1
ATOM 1495 O O . VAL B 1 73 ? 0.729 -2.195 5.359 1 97 73 VAL B O 1
ATOM 1498 N N . SER B 1 74 ? 1.912 -4.078 4.785 1 93.25 74 SER B N 1
ATOM 1499 C CA . SER B 1 74 ? 2.539 -4.152 6.102 1 93.25 74 SER B CA 1
ATOM 1500 C C . SER B 1 74 ? 4.059 -4.145 5.992 1 93.25 74 SER B C 1
ATOM 1502 O O . SER B 1 74 ? 4.605 -4.121 4.887 1 93.25 74 SER B O 1
ATOM 1504 N N . GLY B 1 75 ? 4.715 -4.07 7.152 1 85.19 75 GLY B N 1
ATOM 1505 C CA . GLY B 1 75 ? 6.168 -4.059 7.188 1 85.19 75 GLY B CA 1
ATOM 1506 C C . GLY B 1 75 ? 6.762 -2.701 6.863 1 85.19 75 GLY B C 1
ATOM 1507 O O . GLY B 1 75 ? 6.172 -1.667 7.18 1 85.19 75 GLY B O 1
ATOM 1508 N N . ASN B 1 76 ? 8.055 -2.699 6.332 1 93.06 76 ASN B N 1
ATOM 1509 C CA . ASN B 1 76 ? 8.828 -1.534 5.918 1 93.06 76 ASN B CA 1
ATOM 1510 C C . ASN B 1 76 ? 9.125 -1.561 4.422 1 93.06 76 ASN B C 1
ATOM 1512 O O . ASN B 1 76 ? 9.914 -2.385 3.953 1 93.06 76 ASN B O 1
ATOM 1516 N N . ILE B 1 77 ? 8.492 -0.598 3.711 1 95.19 77 ILE B N 1
ATOM 1517 C CA . ILE B 1 77 ? 8.523 -0.642 2.252 1 95.19 77 ILE B CA 1
ATOM 1518 C C . ILE B 1 77 ? 9.938 -0.384 1.756 1 95.19 77 ILE B C 1
ATOM 1520 O O . ILE B 1 77 ? 10.266 -0.684 0.604 1 95.19 77 ILE B O 1
ATOM 1524 N N . ARG B 1 78 ? 10.758 0.241 2.525 1 94.56 78 ARG B N 1
ATOM 1525 C CA . ARG B 1 78 ? 12.141 0.456 2.125 1 94.56 78 ARG B CA 1
ATOM 1526 C C . ARG B 1 78 ? 12.891 -0.868 2.006 1 94.56 78 ARG B C 1
ATOM 1528 O O . ARG B 1 78 ? 13.828 -0.988 1.215 1 94.56 78 ARG B O 1
ATOM 1535 N N . HIS B 1 79 ? 12.375 -1.864 2.773 1 94.75 79 HIS B N 1
ATOM 1536 C CA . HIS B 1 79 ? 13.078 -3.143 2.807 1 94.75 79 HIS B CA 1
ATOM 1537 C C . HIS B 1 79 ? 12.336 -4.199 1.992 1 94.75 79 HIS B C 1
ATOM 1539 O O . HIS B 1 79 ? 12.922 -5.215 1.61 1 94.75 79 HIS B O 1
ATOM 1545 N N . GLY B 1 80 ? 11.148 -4.004 1.838 1 96.19 80 GLY B N 1
ATOM 1546 C CA . GLY B 1 80 ? 10.336 -4.961 1.106 1 96.19 80 GLY B CA 1
ATOM 1547 C C . GLY B 1 80 ? 8.859 -4.621 1.109 1 96.19 80 GLY B C 1
ATOM 1548 O O . GLY B 1 80 ? 8.43 -3.721 1.834 1 96.19 80 GLY B O 1
ATOM 1549 N N . LEU B 1 81 ? 8.203 -5.254 0.225 1 96.75 81 LEU B N 1
ATOM 1550 C CA . LEU B 1 81 ? 6.75 -5.117 0.177 1 96.75 81 LEU B CA 1
ATOM 1551 C C . LEU B 1 81 ? 6.066 -6.387 0.665 1 96.75 81 LEU B C 1
ATOM 1553 O O . LEU B 1 81 ? 6.344 -7.48 0.166 1 96.75 81 LEU B O 1
ATOM 1557 N N . ASP B 1 82 ? 5.301 -6.25 1.69 1 97.62 82 ASP B N 1
ATOM 1558 C CA . ASP B 1 82 ? 4.391 -7.273 2.189 1 97.62 82 ASP B CA 1
ATOM 1559 C C . ASP B 1 82 ? 2.938 -6.812 2.094 1 97.62 82 ASP B C 1
ATOM 1561 O O . ASP B 1 82 ? 2.551 -5.828 2.723 1 97.62 82 ASP B O 1
ATOM 1565 N N . ALA B 1 83 ? 2.148 -7.547 1.317 1 98.06 83 ALA B N 1
ATOM 1566 C CA . ALA B 1 83 ? 0.769 -7.129 1.083 1 98.06 83 ALA B CA 1
ATOM 1567 C C . ALA B 1 83 ? -0.186 -8.312 1.187 1 98.06 83 ALA B C 1
ATOM 1569 O O . ALA B 1 83 ? 0.191 -9.453 0.889 1 98.06 83 ALA B O 1
ATOM 1570 N N . PHE B 1 84 ? -1.4 -8 1.67 1 98.38 84 PHE B N 1
ATOM 1571 C CA . PHE B 1 84 ? -2.422 -9.023 1.877 1 98.38 84 PHE B CA 1
ATOM 1572 C C . PHE B 1 84 ? -3.799 -8.492 1.488 1 98.38 84 PHE B C 1
ATOM 1574 O O . PHE B 1 84 ? -4.113 -7.328 1.729 1 98.38 84 PHE B O 1
ATOM 1581 N N . SER B 1 85 ? -4.586 -9.352 0.884 1 98.25 85 SER B N 1
ATOM 1582 C CA . SER B 1 85 ? -5.98 -9.008 0.604 1 98.25 85 SER B CA 1
ATOM 1583 C C . SER B 1 85 ? -6.891 -10.219 0.791 1 98.25 85 SER B C 1
ATOM 1585 O O . SER B 1 85 ? -6.531 -11.336 0.42 1 98.25 85 SER B O 1
ATOM 1587 N N . SER B 1 86 ? -8.039 -9.953 1.315 1 97.88 86 SER B N 1
ATOM 1588 C CA . SER B 1 86 ? -9.094 -10.961 1.332 1 97.88 86 SER B CA 1
ATOM 1589 C C . SER B 1 86 ? -10.164 -10.664 0.289 1 97.88 86 SER B C 1
ATOM 1591 O O . SER B 1 86 ? -11.25 -11.234 0.325 1 97.88 86 SER B O 1
ATOM 1593 N N . GLU B 1 87 ? -9.945 -9.695 -0.518 1 97.81 87 GLU B N 1
ATOM 1594 C CA . GLU B 1 87 ? -10.852 -9.32 -1.596 1 97.81 87 GLU B CA 1
ATOM 1595 C C . GLU B 1 87 ? -10.227 -9.578 -2.963 1 97.81 87 GLU B C 1
ATOM 1597 O O . GLU B 1 87 ? -9.992 -8.641 -3.729 1 97.81 87 GLU B O 1
ATOM 1602 N N . ILE B 1 88 ? -10.094 -10.812 -3.262 1 97.5 88 ILE B N 1
ATOM 1603 C CA . ILE B 1 88 ? -9.445 -11.273 -4.484 1 97.5 88 ILE B CA 1
ATOM 1604 C C . ILE B 1 88 ? -10.5 -11.492 -5.57 1 97.5 88 ILE B C 1
ATOM 1606 O O . ILE B 1 88 ? -11.594 -11.984 -5.297 1 97.5 88 ILE B O 1
ATOM 1610 N N . CYS B 1 89 ? -10.078 -11.133 -6.816 1 96.12 89 CYS B N 1
ATOM 1611 C CA . CYS B 1 89 ? -11.008 -11.148 -7.934 1 96.12 89 CYS B CA 1
ATOM 1612 C C . CYS B 1 89 ? -10.961 -12.492 -8.656 1 96.12 89 CYS B C 1
ATOM 1614 O O . CYS B 1 89 ? -11.516 -12.633 -9.75 1 96.12 89 CYS B O 1
ATOM 1616 N N . ILE B 1 90 ? -10.398 -13.5 -8.203 1 95.75 90 ILE B N 1
ATOM 1617 C CA . ILE B 1 90 ? -10.344 -14.836 -8.773 1 95.75 90 ILE B CA 1
ATOM 1618 C C . ILE B 1 90 ? -11.305 -15.758 -8.016 1 95.75 90 ILE B C 1
ATOM 1620 O O . ILE B 1 90 ? -11.141 -15.984 -6.816 1 95.75 90 ILE B O 1
ATOM 1624 N N . THR B 1 91 ? -12.258 -16.266 -8.766 1 94.75 91 THR B N 1
ATOM 1625 C CA . THR B 1 91 ? -13.258 -17.141 -8.156 1 94.75 91 THR B CA 1
ATOM 1626 C C . THR B 1 91 ? -12.594 -18.328 -7.461 1 94.75 91 THR B C 1
ATOM 1628 O O . THR B 1 91 ? -11.703 -18.969 -8.023 1 94.75 91 THR B O 1
ATOM 1631 N N . GLY B 1 92 ? -12.938 -18.625 -6.199 1 95.94 92 GLY B N 1
ATOM 1632 C CA . GLY B 1 92 ? -12.398 -19.75 -5.457 1 95.94 92 GLY B CA 1
ATOM 1633 C C . GLY B 1 92 ? -11.219 -19.375 -4.578 1 95.94 92 GLY B C 1
ATOM 1634 O O . GLY B 1 92 ? -10.703 -20.219 -3.844 1 95.94 92 GLY B O 1
ATOM 1635 N N . VAL B 1 93 ? -10.812 -18.172 -4.648 1 97.44 93 VAL B N 1
ATOM 1636 C CA . VAL B 1 93 ? -9.711 -17.703 -3.814 1 97.44 93 VAL B CA 1
ATOM 1637 C C . VAL B 1 93 ? -10.266 -16.891 -2.639 1 97.44 93 VAL B C 1
ATOM 1639 O O . VAL B 1 93 ? -11.039 -15.953 -2.832 1 97.44 93 VAL B O 1
ATOM 1642 N N . ALA B 1 94 ? -9.867 -17.266 -1.433 1 97.94 94 ALA B N 1
ATOM 1643 C CA . ALA B 1 94 ? -10.344 -16.594 -0.227 1 97.94 94 ALA B CA 1
ATOM 1644 C C . ALA B 1 94 ? -9.484 -15.383 0.106 1 97.94 94 ALA B C 1
ATOM 1646 O O . ALA B 1 94 ? -9.977 -14.391 0.644 1 97.94 94 ALA B O 1
ATOM 1647 N N . ALA B 1 95 ? -8.25 -15.492 -0.131 1 98.5 95 ALA B N 1
ATOM 1648 C CA . ALA B 1 95 ? -7.285 -14.438 0.182 1 98.5 95 ALA B CA 1
ATOM 1649 C C . ALA B 1 95 ? -5.969 -14.664 -0.555 1 98.5 95 ALA B C 1
ATOM 1651 O O . ALA B 1 95 ? -5.719 -15.75 -1.08 1 98.5 95 ALA B O 1
ATOM 1652 N N . ALA B 1 96 ? -5.184 -13.586 -0.635 1 98.31 96 ALA B N 1
ATOM 1653 C CA . ALA B 1 96 ? -3.854 -13.68 -1.233 1 98.31 96 ALA B CA 1
ATOM 1654 C C . ALA B 1 96 ? -2.854 -12.797 -0.493 1 98.31 96 ALA B C 1
ATOM 1656 O O . ALA B 1 96 ? -3.223 -11.758 0.052 1 98.31 96 ALA B O 1
ATOM 1657 N N . SER B 1 97 ? -1.679 -13.25 -0.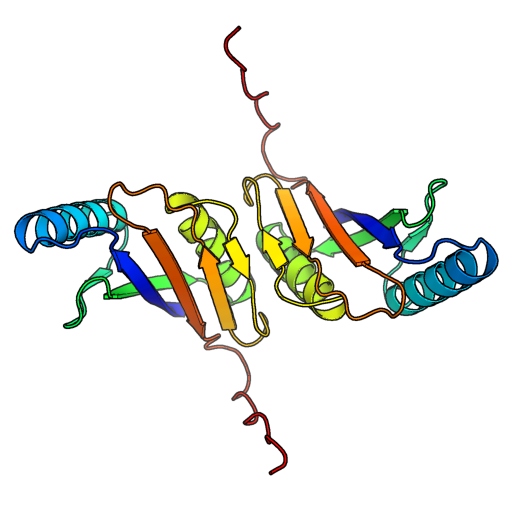472 1 98.31 97 SER B N 1
ATOM 1658 C CA . SER B 1 97 ? -0.569 -12.438 0.016 1 98.31 97 SER B CA 1
ATOM 1659 C C . SER B 1 97 ? 0.537 -12.32 -1.028 1 98.31 97 SER B C 1
ATOM 1661 O O . SER B 1 97 ? 0.708 -13.219 -1.856 1 98.31 97 SER B O 1
ATOM 1663 N N . MET B 1 98 ? 1.188 -11.219 -1.034 1 97.62 98 MET B N 1
ATOM 1664 C CA . MET B 1 98 ? 2.326 -10.922 -1.899 1 97.62 98 MET B CA 1
ATOM 1665 C C . MET B 1 98 ? 3.514 -10.422 -1.084 1 97.62 98 MET B C 1
ATOM 1667 O O . MET B 1 98 ? 3.357 -9.555 -0.221 1 97.62 98 MET B O 1
ATOM 1671 N N . MET B 1 99 ? 4.656 -11.055 -1.343 1 97.62 99 MET B N 1
ATOM 1672 C CA . MET B 1 99 ? 5.879 -10.641 -0.658 1 97.62 99 MET B CA 1
ATOM 1673 C C . MET B 1 99 ? 7.016 -10.438 -1.651 1 97.62 99 MET B C 1
ATOM 1675 O O . MET B 1 99 ? 7.184 -11.227 -2.582 1 97.62 99 MET B O 1
ATOM 1679 N N . CYS B 1 100 ? 7.699 -9.344 -1.486 1 97.19 100 CYS B N 1
ATOM 1680 C CA . CYS B 1 100 ? 8.867 -9.039 -2.299 1 97.19 100 CYS B CA 1
ATOM 1681 C C . CYS B 1 100 ? 9.922 -8.305 -1.481 1 97.19 100 CYS B C 1
ATOM 1683 O O . CYS B 1 100 ? 9.648 -7.242 -0.913 1 97.19 100 CYS B O 1
ATOM 1685 N N . GLU B 1 101 ? 11.109 -8.836 -1.427 1 95.69 101 GLU B N 1
ATOM 1686 C CA . GLU B 1 101 ? 12.211 -8.164 -0.74 1 95.69 101 GLU B CA 1
ATOM 1687 C C . GLU B 1 101 ? 12.891 -7.145 -1.65 1 95.69 101 GLU B C 1
ATOM 1689 O O . GLU B 1 101 ? 13.047 -7.383 -2.85 1 95.69 101 GLU B O 1
ATOM 1694 N N . ASN B 1 102 ? 13.258 -6.008 -1.032 1 95.06 102 ASN B N 1
ATOM 1695 C CA . ASN B 1 102 ? 14.039 -5.012 -1.756 1 95.06 102 ASN B CA 1
ATOM 1696 C C . ASN B 1 102 ? 15.469 -5.484 -1.996 1 95.06 102 ASN B C 1
ATOM 1698 O O . ASN B 1 102 ? 16.266 -5.578 -1.058 1 95.06 102 ASN B O 1
ATOM 1702 N N . PRO B 1 103 ? 15.789 -5.762 -3.205 1 89.12 103 PRO B N 1
ATOM 1703 C CA . PRO B 1 103 ? 17.141 -6.266 -3.445 1 89.12 103 PRO B CA 1
ATOM 1704 C C . PRO B 1 103 ? 18.203 -5.168 -3.363 1 89.12 103 PRO B C 1
ATOM 1706 O O . PRO B 1 103 ? 19.406 -5.457 -3.406 1 89.12 103 PRO B O 1
ATOM 1709 N N . PHE B 1 104 ? 17.703 -3.869 -3.258 1 77.19 104 PHE B N 1
ATOM 1710 C CA . PHE B 1 104 ? 18.641 -2.744 -3.27 1 77.19 104 PHE B CA 1
ATOM 1711 C C . PHE B 1 104 ? 18.938 -2.279 -1.851 1 77.19 104 PHE B C 1
ATOM 1713 O O . PHE B 1 104 ? 19.812 -1.438 -1.643 1 77.19 104 PHE B O 1
ATOM 1720 N N . GLY B 1 105 ? 18.062 -2.711 -0.87 1 67.31 105 GLY B N 1
ATOM 1721 C CA . GLY B 1 105 ? 18.203 -2.24 0.499 1 67.31 105 GLY B CA 1
ATOM 1722 C C . GLY B 1 105 ? 19.312 -2.934 1.256 1 67.31 105 GLY B C 1
ATOM 1723 O O . GLY B 1 105 ? 19.734 -4.031 0.885 1 67.31 105 GLY B O 1
ATOM 1724 N N . ALA B 1 106 ? 20.062 -2.129 2.076 1 56.47 106 ALA B N 1
ATOM 1725 C CA . ALA B 1 106 ? 21.016 -2.713 3.025 1 56.47 106 ALA B CA 1
ATOM 1726 C C . ALA B 1 106 ? 20.359 -3.838 3.824 1 56.47 106 ALA B C 1
ATOM 1728 O O . ALA B 1 106 ? 19.141 -3.834 4.035 1 56.47 106 ALA B O 1
ATOM 1729 N N . PRO B 1 107 ? 21.141 -4.957 4.094 1 45.62 107 PRO B N 1
ATOM 1730 C CA . PRO B 1 107 ? 20.609 -6.133 4.785 1 45.62 107 PRO B CA 1
ATOM 1731 C C . PRO B 1 107 ? 19.766 -5.77 6.004 1 45.62 107 PRO B C 1
ATOM 1733 O O . PRO B 1 107 ? 20.047 -4.777 6.684 1 45.62 107 PRO B O 1
ATOM 1736 N N . ARG B 1 108 ? 18.469 -6.09 6.113 1 45.97 108 ARG B N 1
ATOM 1737 C CA . ARG B 1 108 ? 17.641 -5.953 7.309 1 45.97 108 ARG B CA 1
ATOM 1738 C C . ARG B 1 108 ? 18.438 -6.25 8.57 1 45.97 108 ARG B C 1
ATOM 1740 O O . ARG B 1 108 ? 19.109 -7.289 8.656 1 45.97 108 ARG B O 1
ATOM 1747 N N . MET B 1 109 ? 18.891 -5.285 9.336 1 36.38 109 MET B N 1
ATOM 1748 C CA . MET B 1 109 ? 19.344 -5.758 10.641 1 36.38 109 MET B CA 1
ATOM 1749 C C . MET B 1 109 ? 18.281 -6.633 11.305 1 36.38 109 MET B C 1
ATOM 1751 O O . MET B 1 109 ? 17.094 -6.32 11.242 1 36.38 109 MET B O 1
ATOM 1755 N N . PRO B 1 110 ? 18.453 -7.832 11.688 1 33.81 110 PRO B N 1
ATOM 1756 C CA . PRO B 1 110 ? 17.5 -8.719 12.367 1 33.81 110 PRO B CA 1
ATOM 1757 C C . PRO B 1 110 ? 16.719 -8.008 13.469 1 33.81 110 PRO B C 1
ATOM 1759 O O . PRO B 1 110 ? 17.266 -7.152 14.172 1 33.81 110 PRO B O 1
ATOM 1762 N N . LEU B 1 111 ? 15.492 -7.766 13.398 1 36.25 111 LEU B N 1
ATOM 1763 C CA . LEU B 1 111 ? 14.734 -7.344 14.57 1 36.25 111 LEU B CA 1
ATOM 1764 C C . LEU B 1 111 ? 15.203 -8.086 15.82 1 36.25 111 LEU B C 1
ATOM 1766 O O . LEU B 1 111 ? 15.219 -9.32 15.844 1 36.25 111 LEU B O 1
ATOM 1770 N N . GLN B 1 112 ? 16.125 -7.578 16.594 1 28.34 112 GLN B N 1
ATOM 1771 C CA . GLN B 1 112 ? 16.375 -8.094 17.938 1 28.34 112 GLN B CA 1
ATOM 1772 C C . GLN B 1 112 ? 15.102 -8.148 18.766 1 28.34 112 GLN B C 1
ATOM 1774 O O . GLN B 1 112 ? 14.492 -7.113 19.047 1 28.34 112 GLN B O 1
ATOM 1779 N N . TYR B 1 113 ? 14.297 -9.125 18.641 1 28.03 113 TYR B N 1
ATOM 1780 C CA . TYR B 1 113 ? 13.359 -9.484 19.703 1 28.03 113 TYR B CA 1
ATOM 1781 C C . TYR B 1 113 ? 14.062 -9.617 21.047 1 28.03 113 TYR B C 1
ATOM 1783 O O . TYR B 1 113 ? 15.094 -10.289 21.141 1 28.03 113 TYR B O 1
ATOM 1791 N N . GLU B 1 114 ? 14.211 -8.492 21.875 1 26.53 114 GLU B N 1
ATOM 1792 C CA . GLU B 1 114 ? 14.547 -8.805 23.266 1 26.53 114 GLU B CA 1
ATOM 1793 C C . GLU B 1 114 ? 13.68 -9.93 23.797 1 26.53 114 GLU B C 1
ATOM 1795 O O . GLU B 1 114 ? 12.445 -9.852 23.766 1 26.53 114 GLU B O 1
ATOM 1800 N N . ALA B 1 115 ? 14.305 -11.141 24.172 1 21.42 115 ALA B N 1
ATOM 1801 C CA . ALA B 1 115 ? 13.828 -12.211 25.047 1 21.42 115 ALA B CA 1
ATOM 1802 C C . ALA B 1 115 ? 13.609 -11.703 26.469 1 21.42 115 ALA B C 1
ATOM 1804 O O . ALA B 1 115 ? 14.422 -10.93 26.984 1 21.42 115 ALA B O 1
#

Nearest PDB structures (foldseek):
  2ibo-assembly1_D  TM=5.839E-01  e=5.436E-02  Streptococcus pneumoniae TIGR4
  1lxj-assembly1_A  TM=5.395E-01  e=3.124E-01  Saccharomyces cerevisiae
  2mtl-assembly1_A  TM=4.300E-01  e=3.945E-01  synthetic construct
  7lmx-assembly1_A  TM=4.369E-01  e=1.904E+00  synthetic construct
  4nez-assembly1_A-2  TM=2.682E-01  e=2.403E+00  synthetic construct

Organism: NCBI:txid2528037